Protein AF-A0A926E002-F1 (afdb_monomer)

Foldseek 3Di:
DDDDDDPPPLPPPPPPDDDDDDDDDDDDDDDDDDDDDDDDDDDDDDPDDDDDPFQDPVRLVQQLLVCQLVVVQVSVCVQAVHHQPPPCVRQPCVDPLSVVLSNLFNVFWDKDWPDKDDDDQKIKTKIKTKTFQVVQLVVQLVVVLVVLVVVCPPHDCPCSVVVSVVSSSCSSNVGPDMDIDIDIWMWHDDDRYIHIHNDPRVSCSSRNNPSVVSVVVVVPDDD

Radius of gyration: 23.46 Å; Cα contacts (8 Å, |Δi|>4): 255; chains: 1; bounding box: 75×42×60 Å

Organism: NCBI:txid2763658

Structure (mmCIF, N/CA/C/O backbone):
data_AF-A0A926E002-F1
#
_entry.id   AF-A0A926E002-F1
#
loop_
_atom_site.group_PDB
_atom_site.id
_atom_site.type_symbol
_atom_site.label_atom_id
_atom_site.label_alt_id
_atom_site.label_comp_id
_atom_site.label_asym_id
_atom_site.label_entity_id
_atom_site.label_seq_id
_atom_site.pdbx_PDB_ins_code
_atom_site.Cartn_x
_atom_site.Cartn_y
_atom_site.Cartn_z
_atom_site.occupancy
_atom_site.B_iso_or_equiv
_atom_site.auth_seq_id
_atom_site.auth_comp_id
_atom_site.auth_asym_id
_atom_site.auth_atom_id
_atom_site.pdbx_PDB_model_num
ATOM 1 N N . MET A 1 1 ? 23.746 -23.036 -4.174 1.00 30.83 1 MET A N 1
ATOM 2 C CA . MET A 1 1 ? 23.243 -22.094 -5.196 1.00 30.83 1 MET A CA 1
ATOM 3 C C . MET A 1 1 ? 21.726 -22.017 -5.073 1.00 30.83 1 MET A C 1
ATOM 5 O O . MET A 1 1 ? 21.040 -22.895 -5.569 1.00 30.83 1 MET A O 1
ATOM 9 N N . LYS A 1 2 ? 21.211 -21.041 -4.318 1.00 33.41 2 LYS A N 1
ATOM 10 C CA . LYS A 1 2 ? 19.775 -20.757 -4.171 1.00 33.41 2 LYS A CA 1
ATOM 11 C C . LYS A 1 2 ? 19.586 -19.287 -4.542 1.00 33.41 2 LYS A C 1
ATOM 13 O O . LYS A 1 2 ? 19.827 -18.407 -3.728 1.00 33.41 2 LYS A O 1
ATOM 18 N N . ARG A 1 3 ? 19.297 -19.030 -5.812 1.00 34.34 3 ARG A N 1
ATOM 19 C CA . ARG A 1 3 ? 18.911 -17.726 -6.360 1.00 34.34 3 ARG A CA 1
ATOM 20 C C . ARG A 1 3 ? 17.789 -18.009 -7.354 1.00 34.34 3 ARG A C 1
ATOM 22 O O . ARG A 1 3 ? 17.837 -19.040 -8.014 1.00 34.34 3 ARG A O 1
ATOM 29 N N . ILE A 1 4 ? 16.852 -17.070 -7.470 1.00 34.34 4 ILE A N 1
ATOM 30 C CA . ILE A 1 4 ? 15.710 -17.059 -8.401 1.00 34.34 4 ILE A CA 1
ATOM 31 C C . ILE A 1 4 ? 14.472 -17.782 -7.858 1.00 34.34 4 ILE A C 1
ATOM 33 O O . ILE A 1 4 ? 14.157 -18.909 -8.219 1.00 34.34 4 ILE A O 1
ATOM 37 N N . ALA A 1 5 ? 13.722 -17.077 -7.015 1.00 34.72 5 ALA A N 1
ATOM 38 C CA . ALA A 1 5 ? 12.305 -17.354 -6.823 1.00 34.72 5 ALA A CA 1
ATOM 39 C C . ALA A 1 5 ? 11.579 -16.085 -6.355 1.00 34.72 5 ALA A C 1
ATOM 41 O O . ALA A 1 5 ? 10.955 -16.128 -5.310 1.00 34.72 5 ALA A O 1
ATOM 42 N N . ILE A 1 6 ? 11.652 -14.948 -7.060 1.00 41.28 6 ILE A N 1
ATOM 43 C CA . ILE A 1 6 ? 10.912 -13.731 -6.636 1.00 41.28 6 ILE A CA 1
ATOM 44 C C . ILE A 1 6 ? 9.936 -13.181 -7.693 1.00 41.28 6 ILE A C 1
ATOM 46 O O . ILE A 1 6 ? 9.035 -12.441 -7.332 1.00 41.28 6 ILE A O 1
ATOM 50 N N . CYS A 1 7 ? 9.940 -13.630 -8.953 1.00 35.38 7 CYS A N 1
ATOM 51 C CA . CYS A 1 7 ? 8.985 -13.105 -9.952 1.00 35.38 7 CYS A CA 1
ATOM 52 C C . CYS A 1 7 ? 8.340 -14.159 -10.863 1.00 35.38 7 CYS A C 1
ATOM 54 O O . CYS A 1 7 ? 8.191 -13.957 -12.060 1.00 35.38 7 CYS A O 1
ATOM 56 N N . SER A 1 8 ? 7.900 -15.277 -10.280 1.00 32.97 8 SER A N 1
ATOM 57 C CA . SER A 1 8 ? 6.990 -16.221 -10.958 1.00 32.97 8 SER A CA 1
ATOM 58 C C . SER A 1 8 ? 5.629 -16.357 -10.270 1.00 32.97 8 SER A C 1
ATOM 60 O O . SER A 1 8 ? 4.893 -17.271 -10.605 1.00 32.97 8 SER A O 1
ATOM 62 N N . LEU A 1 9 ? 5.270 -15.503 -9.300 1.00 41.97 9 LEU A N 1
ATOM 63 C CA . LEU A 1 9 ? 4.106 -15.772 -8.438 1.00 41.97 9 LEU A CA 1
ATOM 64 C C . LEU A 1 9 ? 2.914 -14.812 -8.551 1.00 41.97 9 LEU A C 1
ATOM 66 O O . LEU A 1 9 ? 1.954 -15.004 -7.818 1.00 41.97 9 LEU A O 1
ATOM 70 N N . ALA A 1 10 ? 2.925 -13.853 -9.481 1.00 36.31 10 ALA A N 1
ATOM 71 C CA . ALA A 1 10 ? 1.722 -13.072 -9.805 1.00 36.31 10 ALA A CA 1
ATOM 72 C C . ALA A 1 10 ? 1.073 -13.479 -11.144 1.00 36.31 10 ALA A C 1
ATOM 74 O O . ALA A 1 10 ? -0.124 -13.290 -11.306 1.00 36.31 10 ALA A O 1
ATOM 75 N N . LEU A 1 11 ? 1.815 -14.108 -12.073 1.00 34.34 11 LEU A N 1
ATOM 76 C CA . LEU A 1 11 ? 1.267 -14.545 -13.371 1.00 34.34 11 LEU A CA 1
ATOM 77 C C . LEU A 1 11 ? 1.008 -16.060 -13.505 1.00 34.34 11 LEU A C 1
ATOM 79 O O . LEU A 1 11 ? 0.437 -16.476 -14.503 1.00 34.34 11 LEU A O 1
ATOM 83 N N . LEU A 1 12 ? 1.399 -16.896 -12.531 1.00 32.78 12 LEU A N 1
ATOM 84 C CA . LEU A 1 12 ? 1.263 -18.368 -12.621 1.00 32.78 12 LEU A CA 1
ATOM 85 C C . LEU A 1 12 ? 0.371 -19.013 -11.546 1.00 32.78 12 LEU A C 1
ATOM 87 O O . LEU A 1 12 ? 0.238 -20.232 -11.531 1.00 32.78 12 LEU A O 1
ATOM 91 N N . PHE A 1 13 ? -0.275 -18.235 -10.671 1.00 36.28 13 PHE A N 1
ATOM 92 C CA . PHE A 1 13 ? -1.196 -18.771 -9.651 1.00 36.28 13 PHE A CA 1
ATOM 93 C C . PHE A 1 13 ? -2.683 -18.484 -9.917 1.00 36.28 13 PHE A C 1
ATOM 95 O O . PHE A 1 13 ? -3.519 -18.810 -9.082 1.00 36.28 13 PHE A O 1
ATOM 102 N N . ALA A 1 14 ? -3.034 -17.963 -11.099 1.00 36.88 14 ALA A N 1
ATOM 103 C CA . ALA A 1 14 ? -4.428 -17.815 -11.533 1.00 36.88 14 ALA A CA 1
ATOM 104 C C . ALA A 1 14 ? -5.080 -19.133 -12.019 1.00 36.88 14 ALA A C 1
ATOM 106 O O . ALA A 1 14 ? -6.245 -19.130 -12.393 1.00 36.88 14 ALA A O 1
ATO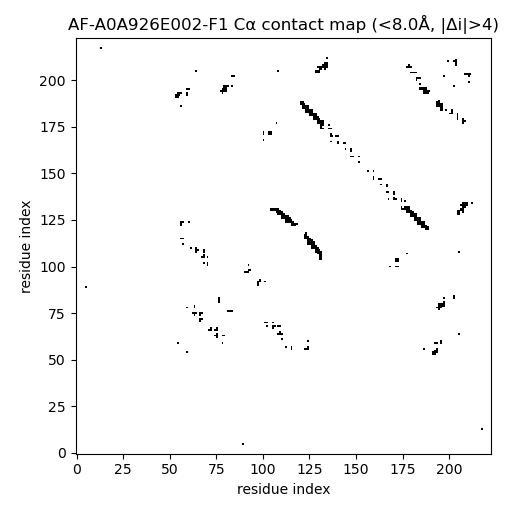M 107 N N . LEU A 1 15 ? -4.366 -20.268 -11.994 1.00 36.81 15 LEU A N 1
ATOM 108 C CA . LEU A 1 15 ? -4.848 -21.554 -12.530 1.00 36.81 15 LEU A CA 1
ATOM 109 C C . LEU A 1 15 ? -5.063 -22.663 -11.487 1.00 36.81 15 LEU A C 1
ATOM 111 O O . LEU A 1 15 ? -5.243 -23.817 -11.862 1.00 36.81 15 LEU A O 1
ATOM 115 N N . SER A 1 16 ? -5.071 -22.366 -10.183 1.00 44.06 16 SER A N 1
ATOM 116 C CA . SER A 1 16 ? -5.308 -23.424 -9.189 1.00 44.06 16 SER A CA 1
ATOM 117 C C . SER A 1 16 ? -6.013 -22.944 -7.924 1.00 44.06 16 SER A C 1
ATOM 119 O O . SER A 1 16 ? -5.418 -22.940 -6.856 1.00 44.06 16 SER A O 1
ATOM 121 N N . THR A 1 17 ? -7.286 -22.564 -8.047 1.00 45.91 17 THR A N 1
ATOM 122 C CA . THR A 1 17 ? -8.312 -22.746 -6.996 1.00 45.91 17 THR A CA 1
ATOM 123 C C . THR A 1 17 ? -9.720 -22.731 -7.612 1.00 45.91 17 THR A C 1
ATOM 125 O O . THR A 1 17 ? -10.616 -22.005 -7.191 1.00 45.91 17 THR A O 1
ATOM 128 N N . ALA A 1 18 ? -9.956 -23.580 -8.615 1.00 44.97 18 ALA A N 1
ATOM 129 C CA . ALA A 1 18 ? -11.293 -24.137 -8.786 1.00 44.97 18 ALA A CA 1
ATOM 130 C C . ALA A 1 18 ? -11.447 -25.269 -7.758 1.00 44.97 18 ALA A C 1
ATOM 132 O O . ALA A 1 18 ? -10.585 -26.140 -7.683 1.00 44.97 18 ALA A O 1
ATOM 133 N N . ALA A 1 19 ? -12.555 -25.244 -7.014 1.00 42.59 19 ALA A N 1
ATOM 134 C CA . ALA A 1 19 ? -12.985 -26.207 -5.994 1.00 42.59 19 ALA A CA 1
ATOM 135 C C . ALA A 1 19 ? -12.567 -25.890 -4.547 1.00 42.59 19 ALA A C 1
ATOM 137 O O . ALA A 1 19 ? -11.606 -26.423 -4.009 1.00 42.59 19 ALA A O 1
ATOM 138 N N . CYS A 1 20 ? -13.385 -25.081 -3.878 1.00 35.44 20 CYS A N 1
ATOM 139 C CA . CYS A 1 20 ? -14.233 -25.595 -2.801 1.00 35.44 20 CYS A CA 1
ATOM 140 C C . CYS A 1 20 ? -15.280 -24.532 -2.469 1.00 35.44 20 CYS A C 1
ATOM 142 O O . CYS A 1 20 ? -14.981 -23.491 -1.894 1.00 35.44 20 CYS A O 1
ATOM 144 N N . GLY A 1 21 ? -16.516 -24.789 -2.894 1.00 43.75 21 GLY A N 1
ATOM 145 C CA . GLY A 1 21 ? -17.656 -23.990 -2.484 1.00 43.75 21 GLY A CA 1
ATOM 146 C C . GLY A 1 21 ? -17.910 -24.175 -0.995 1.00 43.75 21 GLY A C 1
ATOM 147 O O . GLY A 1 21 ? -17.971 -25.306 -0.516 1.00 43.75 21 GLY A O 1
ATOM 148 N N . TRP A 1 22 ? -18.140 -23.072 -0.289 1.00 33.72 22 TRP A N 1
ATOM 149 C CA . TRP A 1 22 ? -18.931 -23.119 0.926 1.00 33.72 22 TRP A CA 1
ATOM 150 C C . TRP A 1 22 ? -20.120 -22.182 0.804 1.00 33.72 22 TRP A C 1
ATOM 152 O O . TRP A 1 22 ? -20.040 -21.023 0.404 1.00 33.72 22 TRP A O 1
ATOM 162 N N . LYS A 1 23 ? -21.259 -22.797 1.070 1.00 34.16 23 LYS A N 1
ATOM 163 C CA . LYS A 1 23 ? -22.608 -22.336 0.834 1.00 34.16 23 LYS A CA 1
ATOM 164 C C . LYS A 1 23 ? -23.022 -21.402 1.967 1.00 34.16 23 LYS A C 1
ATOM 166 O O . LYS A 1 23 ? -22.983 -21.794 3.127 1.00 34.16 23 LYS A O 1
ATOM 171 N N . ARG A 1 24 ? -23.442 -20.190 1.609 1.00 43.22 24 ARG A N 1
ATOM 172 C CA . ARG A 1 24 ? -24.146 -19.245 2.484 1.00 43.22 24 ARG A CA 1
ATOM 173 C C . ARG A 1 24 ? -25.578 -19.770 2.697 1.00 43.22 24 ARG A C 1
ATOM 175 O O . ARG A 1 24 ? -26.251 -20.000 1.688 1.00 43.22 24 ARG A O 1
ATOM 182 N N . PRO A 1 25 ? -26.078 -19.998 3.924 1.00 38.38 25 PRO A N 1
ATOM 183 C CA . PRO A 1 25 ? -27.509 -20.125 4.131 1.00 38.38 25 PRO A CA 1
ATOM 184 C C . PRO A 1 25 ? -28.138 -18.752 4.378 1.00 38.38 25 PRO A C 1
ATOM 186 O O . PRO A 1 25 ? -27.510 -17.815 4.864 1.00 38.38 25 PRO A O 1
ATOM 189 N N . ALA A 1 26 ? -29.379 -18.667 3.924 1.00 32.69 26 ALA A N 1
ATOM 190 C CA . ALA A 1 26 ? -30.160 -17.472 3.703 1.00 32.69 26 ALA A CA 1
ATOM 191 C C . ALA A 1 26 ? -30.825 -16.923 4.972 1.00 32.69 26 ALA A C 1
ATOM 193 O O . ALA A 1 26 ? -31.094 -17.645 5.928 1.00 32.69 26 ALA A O 1
ATOM 194 N N . SER A 1 27 ? -31.166 -15.639 4.879 1.00 37.62 27 SER A N 1
ATOM 195 C CA . SER A 1 27 ? -32.147 -14.922 5.687 1.00 37.62 27 SER A CA 1
ATOM 196 C C . SER A 1 27 ? -33.460 -15.695 5.842 1.00 37.62 27 SER A C 1
ATOM 198 O O . SER A 1 27 ? -34.049 -16.113 4.841 1.00 37.62 27 SER A O 1
ATOM 200 N N . SER A 1 28 ? -33.991 -15.770 7.061 1.00 34.72 28 SER A N 1
ATOM 201 C CA . SER A 1 28 ? -35.406 -16.062 7.290 1.00 34.72 28 SER A CA 1
ATOM 202 C C . SER A 1 28 ? -36.105 -14.836 7.867 1.00 34.72 28 SER A C 1
ATOM 204 O O . SER A 1 28 ? -35.897 -14.448 9.013 1.00 34.72 28 SER A O 1
ATOM 206 N N . SER A 1 29 ? -36.932 -14.254 7.005 1.00 37.38 29 SER A N 1
ATOM 207 C CA . SER A 1 29 ? -38.052 -13.361 7.281 1.00 37.38 29 SER A CA 1
ATOM 208 C C . SER A 1 29 ? -38.916 -13.830 8.456 1.00 37.38 29 SER A C 1
ATOM 210 O O . SER A 1 29 ? -39.242 -15.014 8.535 1.00 37.38 29 SER A O 1
ATOM 212 N N . SER A 1 30 ? -39.346 -12.893 9.306 1.00 34.53 30 SER A N 1
ATOM 213 C CA . SER A 1 30 ? -40.637 -12.930 10.012 1.00 34.53 30 SER A CA 1
ATOM 214 C C . SER A 1 30 ? -40.984 -11.534 10.545 1.00 34.53 30 SER A C 1
ATOM 216 O O . SER A 1 30 ? -40.411 -11.078 11.528 1.00 34.53 30 SER A O 1
ATOM 218 N N . ALA A 1 31 ? -41.937 -10.868 9.894 1.00 35.38 31 ALA A N 1
ATOM 219 C CA . ALA A 1 31 ? -42.837 -9.904 10.533 1.00 35.38 31 ALA A CA 1
ATOM 220 C C . ALA A 1 31 ? -44.168 -10.638 10.809 1.00 35.38 31 ALA A C 1
ATOM 222 O O . ALA A 1 31 ? -44.480 -11.589 10.083 1.00 35.38 31 ALA A O 1
ATOM 223 N N . PRO A 1 32 ? -44.951 -10.240 11.830 1.00 41.88 32 PRO A N 1
ATOM 224 C CA . PRO A 1 32 ? -45.928 -9.177 11.576 1.00 41.88 32 PRO A CA 1
ATOM 225 C C . PRO A 1 32 ? -46.149 -8.183 12.742 1.00 41.88 32 PRO A C 1
ATOM 227 O O . PRO A 1 32 ? -46.086 -8.531 13.917 1.00 41.88 32 PRO A O 1
ATOM 230 N N . GLU A 1 33 ? -46.465 -6.942 12.370 1.00 33.72 33 GLU A N 1
ATOM 231 C CA . GLU A 1 33 ? -47.171 -5.897 13.146 1.00 33.72 33 GLU A CA 1
ATOM 232 C C . GLU A 1 33 ? -48.704 -6.182 13.204 1.00 33.72 33 GLU A C 1
ATOM 234 O O . GLU A 1 33 ? -49.123 -7.125 12.522 1.00 33.72 33 GLU A O 1
ATOM 239 N N . PRO A 1 34 ? -49.601 -5.381 13.857 1.00 54.97 34 PRO A N 1
ATOM 240 C CA . PRO A 1 34 ? -49.418 -4.163 14.688 1.00 54.97 34 PRO A CA 1
ATOM 241 C C . PRO A 1 34 ? -50.321 -4.062 15.965 1.00 54.97 34 PRO A C 1
ATOM 243 O O . PRO A 1 34 ? -51.248 -4.846 16.154 1.00 54.97 34 PRO A O 1
ATOM 246 N N . ALA A 1 35 ? -50.110 -3.015 16.791 1.00 32.25 35 ALA A N 1
ATOM 247 C CA . ALA A 1 35 ? -51.098 -1.945 17.106 1.00 32.25 35 ALA A CA 1
ATOM 248 C C . ALA A 1 35 ? -51.140 -1.407 18.566 1.00 32.25 35 ALA A C 1
ATOM 250 O O . ALA A 1 35 ? -51.590 -2.081 19.488 1.00 32.25 35 ALA A O 1
ATOM 251 N N . SER A 1 36 ? -50.893 -0.087 18.670 1.00 29.50 36 SER A N 1
ATOM 252 C CA . SER A 1 36 ? -51.415 0.910 19.641 1.00 29.50 36 SER A CA 1
ATOM 253 C C . SER A 1 36 ? -50.936 0.815 21.107 1.00 29.50 36 SER A C 1
ATOM 255 O O . SER A 1 36 ? -51.008 -0.230 21.730 1.00 29.50 36 SER A O 1
ATOM 257 N N . SER A 1 37 ? -50.470 1.876 21.774 1.00 34.88 37 SER A N 1
ATOM 258 C CA . SER A 1 37 ? -51.098 3.195 21.917 1.00 34.88 37 SER A CA 1
ATOM 259 C C . SER A 1 37 ? -50.091 4.289 22.343 1.00 34.88 37 SER A C 1
ATOM 261 O O . SER A 1 37 ? -49.031 4.011 22.88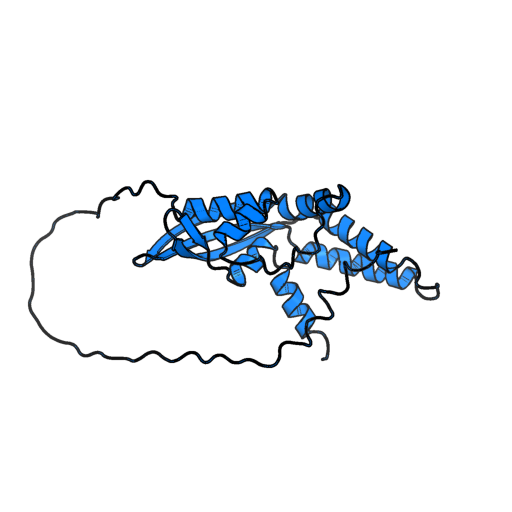9 1.00 34.88 37 SER A O 1
ATOM 263 N N . THR A 1 38 ? -50.482 5.527 22.049 1.00 35.06 38 THR A N 1
ATOM 264 C CA . THR A 1 38 ? -49.837 6.863 22.059 1.00 35.06 38 THR A CA 1
ATOM 265 C C . THR A 1 38 ? -49.290 7.433 23.404 1.00 35.06 38 THR A C 1
ATOM 267 O O . THR A 1 38 ? -49.517 6.825 24.445 1.00 35.06 38 THR A O 1
ATOM 270 N N . PRO A 1 39 ? -48.575 8.599 23.385 1.00 49.06 39 PRO A N 1
ATOM 271 C CA . PRO A 1 39 ? -47.460 8.992 24.279 1.00 49.06 39 PRO A CA 1
ATOM 272 C C . PRO A 1 39 ? -47.901 9.981 25.402 1.00 49.06 39 PRO A C 1
ATOM 274 O O . PRO A 1 39 ? -49.114 10.140 25.556 1.00 49.06 39 PRO A O 1
ATOM 277 N N . PRO A 1 40 ? -47.020 10.654 26.204 1.00 44.28 40 PRO A N 1
ATOM 278 C CA . PRO A 1 40 ? -46.169 11.784 25.748 1.00 44.28 40 PRO A CA 1
ATOM 279 C C . PRO A 1 40 ? -44.812 11.994 26.499 1.00 44.28 40 PRO A C 1
ATOM 281 O O . PRO A 1 40 ? -44.505 11.335 27.484 1.00 44.28 40 PRO A O 1
ATOM 284 N N . VAL A 1 41 ? -44.086 13.041 26.067 1.00 29.09 41 VAL A N 1
ATOM 285 C CA . VAL A 1 41 ? -43.112 13.891 26.805 1.00 29.09 41 VAL A CA 1
ATOM 286 C C . VAL A 1 41 ? -41.605 13.607 26.641 1.00 29.09 41 VAL A C 1
ATOM 288 O O . VAL A 1 41 ? -41.002 12.801 27.332 1.00 29.09 41 VAL A O 1
ATOM 291 N N . SER A 1 42 ? -41.004 14.398 25.743 1.00 34.41 42 SER A N 1
ATOM 292 C CA . SER A 1 42 ? -39.825 15.261 25.949 1.00 34.41 42 SER A CA 1
ATOM 293 C C . SER A 1 42 ? -38.882 14.935 27.120 1.00 34.41 42 SER A C 1
ATOM 295 O O . SER A 1 42 ? -39.216 15.217 28.264 1.00 34.41 42 SER A O 1
ATOM 297 N N . SER A 1 43 ? -37.649 14.515 26.828 1.00 29.36 43 SER A N 1
ATOM 298 C CA . SER A 1 43 ? -36.449 15.094 27.450 1.00 29.36 43 SER A CA 1
ATOM 299 C C . SER A 1 43 ? -35.189 14.535 26.797 1.00 29.36 43 SER A C 1
ATOM 301 O O . SER A 1 43 ? -34.971 13.330 26.755 1.00 29.36 43 SER A O 1
ATOM 303 N N . SER A 1 44 ? -34.360 15.460 26.325 1.00 36.84 44 SER A N 1
ATOM 304 C CA . SER A 1 44 ? -32.906 15.364 26.218 1.00 36.84 44 SER A CA 1
ATOM 305 C C . SER A 1 44 ? -32.268 14.277 27.091 1.00 36.84 44 SER A C 1
ATOM 307 O O . SER A 1 44 ? -32.339 14.365 28.316 1.00 36.84 44 SER A O 1
ATOM 309 N N . ALA A 1 45 ? -31.553 13.351 26.457 1.00 29.03 45 ALA A N 1
ATOM 310 C CA . ALA A 1 45 ? -30.292 12.805 26.947 1.00 29.03 45 ALA A CA 1
ATOM 311 C C . ALA A 1 45 ? -29.622 12.062 25.786 1.00 29.03 45 ALA A C 1
ATOM 313 O O . ALA A 1 45 ? -30.088 11.011 25.353 1.00 29.03 45 ALA A O 1
ATOM 314 N N . ALA A 1 46 ? -28.535 12.631 25.265 1.00 44.31 46 ALA A N 1
ATOM 315 C CA . ALA A 1 46 ? -27.530 11.834 24.580 1.00 44.31 46 ALA A CA 1
ATOM 316 C C . ALA A 1 46 ? -27.109 10.689 25.523 1.00 44.31 46 ALA A C 1
ATOM 318 O O . ALA A 1 46 ? -26.866 10.971 26.700 1.00 44.31 46 ALA A O 1
ATOM 319 N N . PRO A 1 47 ? -26.987 9.432 25.070 1.00 34.12 47 PRO A N 1
ATOM 320 C CA . PRO A 1 47 ? -26.142 8.479 25.768 1.00 34.12 47 PRO A CA 1
ATOM 321 C C . PRO A 1 47 ? -24.711 8.866 25.376 1.00 34.12 47 PRO A C 1
ATOM 323 O O . PRO A 1 47 ? -24.271 8.627 24.259 1.00 34.12 47 PRO A O 1
ATOM 326 N N . SER A 1 48 ? -24.088 9.771 26.133 1.00 36.81 48 SER A N 1
ATOM 327 C CA . SER A 1 48 ? -23.261 9.411 27.285 1.00 36.81 48 SER A CA 1
ATOM 328 C C . SER A 1 48 ? -22.229 8.387 26.848 1.00 36.81 48 SER A C 1
ATOM 330 O O . SER A 1 48 ? -22.459 7.184 26.937 1.00 36.81 48 SER A O 1
ATOM 332 N N . GLN A 1 49 ? -21.107 8.924 26.370 1.00 40.09 49 GLN A N 1
ATOM 333 C CA . GLN A 1 49 ? -19.825 8.243 26.329 1.00 40.09 49 GLN A CA 1
ATOM 334 C C . GLN A 1 49 ? -19.649 7.493 27.654 1.00 40.09 49 GLN A C 1
ATOM 336 O O . GLN A 1 49 ? -19.559 8.110 28.715 1.00 40.09 49 GLN A O 1
ATOM 341 N N . ALA A 1 50 ? -19.693 6.168 27.589 1.00 36.53 50 ALA A N 1
ATOM 342 C CA . ALA A 1 50 ? -19.122 5.319 28.611 1.00 36.53 50 ALA A CA 1
ATOM 343 C C . ALA A 1 50 ? -17.710 5.005 28.120 1.00 36.53 50 ALA A C 1
ATOM 345 O O . ALA A 1 50 ? -17.535 4.326 27.111 1.00 36.53 50 ALA A O 1
ATOM 346 N N . GLU A 1 51 ? -16.733 5.607 28.787 1.00 44.38 51 GLU A N 1
ATOM 347 C CA . GLU A 1 51 ? -15.314 5.315 28.642 1.00 44.38 51 GLU A CA 1
ATOM 348 C C . GLU A 1 51 ? -15.084 3.812 28.861 1.00 44.38 51 GLU A C 1
ATOM 350 O O . GLU A 1 51 ? -15.334 3.289 29.947 1.00 44.38 51 GLU A O 1
ATOM 355 N N . ALA A 1 52 ? -14.607 3.124 27.827 1.00 36.94 52 ALA A N 1
ATOM 356 C CA . ALA A 1 52 ? -13.744 1.968 27.995 1.00 36.94 52 ALA A CA 1
ATOM 357 C C . ALA A 1 52 ? -12.320 2.474 27.737 1.00 36.94 52 ALA A C 1
ATOM 359 O O . ALA A 1 52 ? -12.086 3.120 26.716 1.00 36.94 52 ALA A O 1
ATOM 360 N N . GLU A 1 53 ? -11.386 2.228 28.659 1.00 52.41 53 GLU A N 1
ATOM 361 C CA . GLU A 1 53 ? -9.941 2.369 28.418 1.00 52.41 53 GLU A CA 1
ATOM 362 C C . GLU A 1 53 ? -9.484 1.301 27.406 1.00 52.41 53 GLU A C 1
ATOM 364 O O . GLU A 1 53 ? -8.751 0.374 27.734 1.00 52.41 53 GLU A O 1
ATOM 369 N N . GLY A 1 54 ? -9.973 1.404 26.177 1.00 69.25 54 GLY A N 1
ATOM 370 C CA . GLY A 1 54 ? -9.615 0.564 25.047 1.00 69.25 54 GLY A CA 1
ATOM 371 C C . GLY A 1 54 ? -9.397 1.449 23.830 1.00 69.25 54 GLY A C 1
ATOM 372 O O . GLY A 1 54 ? -9.982 2.528 23.721 1.00 69.25 54 GLY A O 1
ATOM 373 N N . GLU A 1 55 ? -8.523 1.000 22.937 1.00 87.56 55 GLU A N 1
ATOM 374 C CA . GLU A 1 55 ? -8.295 1.637 21.641 1.00 87.56 55 GLU A CA 1
ATOM 375 C C . GLU A 1 55 ? -9.630 1.882 20.919 1.00 87.56 55 GLU A C 1
ATOM 377 O O . GLU A 1 55 ? -10.504 1.013 20.921 1.00 87.56 55 GLU A O 1
ATOM 382 N N . THR A 1 56 ? -9.819 3.050 20.301 1.00 90.75 56 THR A N 1
ATOM 383 C CA . THR A 1 56 ? -11.042 3.307 19.519 1.00 90.75 56 THR A CA 1
ATOM 384 C C . THR A 1 56 ? -10.970 2.656 18.127 1.00 90.75 56 THR A C 1
ATOM 386 O O . THR A 1 56 ? -9.874 2.417 17.611 1.00 90.75 56 THR A O 1
ATOM 389 N N . PRO A 1 57 ? -12.104 2.413 17.438 1.00 90.19 57 PRO A N 1
ATOM 390 C CA . PRO A 1 57 ? -12.083 1.905 16.064 1.00 90.19 57 PRO A CA 1
ATOM 391 C C . PRO A 1 57 ? -11.251 2.775 15.108 1.00 90.19 57 PRO A C 1
ATOM 393 O O . PRO A 1 57 ? -10.541 2.268 14.237 1.00 90.19 57 PRO A O 1
ATOM 396 N N . GLU A 1 58 ? -11.303 4.101 15.270 1.00 92.44 58 GLU A N 1
ATOM 397 C CA . GLU A 1 58 ? -10.510 5.032 14.465 1.00 92.44 58 GLU A CA 1
ATOM 398 C C . GLU A 1 58 ? -9.013 4.921 14.767 1.00 92.44 58 GLU A C 1
ATOM 400 O O . GLU A 1 58 ? -8.183 5.052 13.860 1.00 92.44 58 GLU A O 1
ATOM 405 N N . GLU A 1 59 ? -8.651 4.705 16.032 1.00 91.94 59 GLU A N 1
ATOM 406 C CA . GLU A 1 59 ? -7.267 4.487 16.448 1.00 91.94 59 GLU A CA 1
ATOM 407 C C . GLU A 1 59 ? -6.717 3.186 15.866 1.00 91.94 59 GLU A C 1
ATOM 409 O O . GLU A 1 59 ? -5.637 3.225 15.273 1.00 91.94 59 GLU A O 1
ATOM 414 N N . ALA A 1 60 ? -7.489 2.098 15.899 1.00 92.12 60 ALA A N 1
ATOM 415 C CA . ALA A 1 60 ? -7.103 0.813 15.320 1.00 92.12 60 ALA A CA 1
ATOM 416 C C . ALA A 1 60 ? -6.838 0.909 13.808 1.00 92.12 60 ALA A C 1
ATOM 418 O O . ALA A 1 60 ? -5.793 0.469 13.322 1.00 92.12 60 ALA A O 1
ATOM 419 N N . VAL A 1 61 ? -7.721 1.572 13.046 1.00 92.19 61 VAL A N 1
ATOM 420 C CA . VAL A 1 61 ? -7.496 1.818 11.607 1.00 92.19 61 VAL A CA 1
ATOM 421 C C . VAL A 1 61 ? -6.226 2.639 11.376 1.00 92.19 61 VAL A C 1
ATOM 423 O O . VAL A 1 61 ? -5.422 2.329 10.492 1.00 92.19 61 VAL A O 1
ATOM 426 N 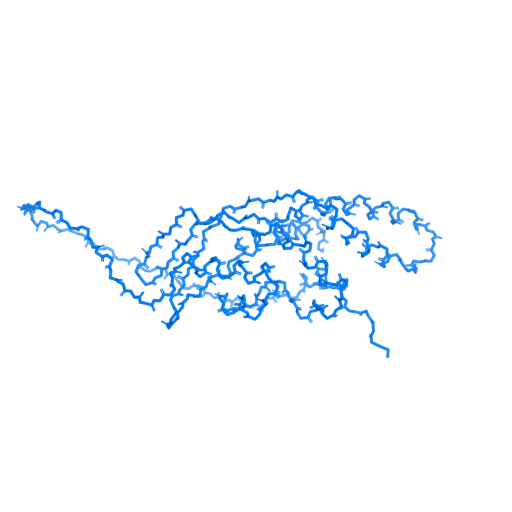N . ASN A 1 62 ? -6.013 3.692 12.167 1.00 92.62 62 ASN A N 1
ATOM 427 C CA . ASN A 1 62 ? -4.806 4.504 12.052 1.00 92.62 62 ASN A CA 1
ATOM 428 C C . ASN A 1 62 ? -3.545 3.714 12.412 1.00 92.62 62 ASN A C 1
ATOM 430 O O . ASN A 1 62 ? -2.515 3.89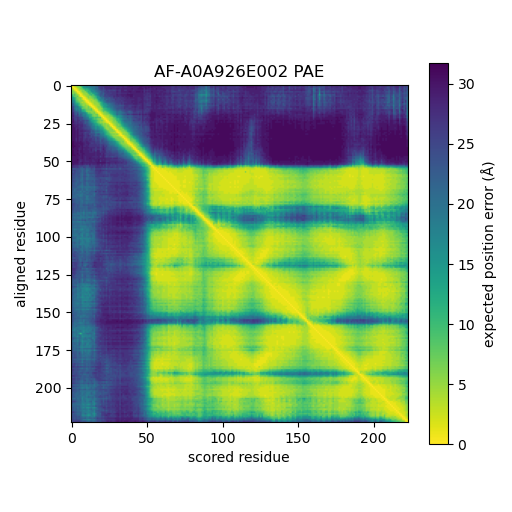5 11.761 1.00 92.62 62 ASN A O 1
ATOM 434 N N . ASN A 1 63 ? -3.601 2.849 13.420 1.00 92.50 63 ASN A N 1
ATOM 435 C CA . ASN A 1 63 ? -2.474 2.040 13.861 1.00 92.50 63 ASN A CA 1
ATOM 436 C C . ASN A 1 63 ? -2.138 0.938 12.855 1.00 92.50 63 ASN A C 1
ATOM 438 O O . ASN A 1 63 ? -0.959 0.776 12.538 1.00 92.50 63 ASN A O 1
ATOM 442 N N . LEU A 1 64 ? -3.137 0.306 12.233 1.00 90.81 64 LEU A N 1
ATOM 443 C CA . LEU A 1 64 ? -2.940 -0.562 11.071 1.00 90.81 64 LEU A CA 1
ATOM 444 C C . LEU A 1 64 ? -2.195 0.178 9.950 1.00 90.81 64 LEU A C 1
ATOM 446 O O . LEU A 1 64 ? -1.157 -0.287 9.477 1.00 90.81 64 LEU A O 1
ATOM 450 N N . VAL A 1 65 ? -2.678 1.352 9.532 1.00 91.81 65 VAL A N 1
ATOM 451 C CA . VAL A 1 65 ? -2.056 2.097 8.423 1.00 91.81 65 VAL A CA 1
ATOM 452 C C . VAL A 1 65 ? -0.647 2.578 8.787 1.00 91.81 65 VAL A C 1
ATOM 454 O O . VAL A 1 65 ? 0.256 2.523 7.949 1.00 91.81 65 VAL A O 1
ATOM 457 N N . LYS A 1 66 ? -0.417 3.000 10.036 1.00 92.06 66 LYS A N 1
ATOM 458 C CA . LYS A 1 66 ? 0.923 3.340 10.540 1.00 92.06 66 LYS A CA 1
ATOM 459 C C . LYS A 1 66 ? 1.857 2.132 10.519 1.00 92.06 66 LYS A C 1
ATOM 461 O O . LYS A 1 66 ? 2.996 2.290 10.091 1.00 92.06 66 LYS A O 1
ATOM 466 N N . ALA A 1 67 ? 1.391 0.955 10.934 1.00 90.94 67 ALA A N 1
ATOM 467 C CA . ALA A 1 67 ? 2.178 -0.274 10.913 1.00 90.94 67 ALA A CA 1
ATOM 468 C C . ALA A 1 67 ? 2.577 -0.647 9.479 1.00 90.94 67 ALA A C 1
ATOM 470 O O . ALA A 1 67 ? 3.756 -0.854 9.199 1.00 90.94 67 ALA A O 1
ATOM 471 N N . VAL A 1 68 ? 1.630 -0.597 8.535 1.00 88.88 68 VAL A N 1
ATOM 472 C CA . VAL A 1 68 ? 1.917 -0.809 7.106 1.00 88.88 68 VAL A CA 1
ATOM 473 C C . VAL A 1 68 ? 2.933 0.217 6.592 1.00 88.88 68 VAL A C 1
ATOM 475 O O . VAL A 1 68 ? 3.894 -0.151 5.918 1.00 88.88 68 VAL A O 1
ATOM 478 N N . LYS A 1 69 ? 2.784 1.497 6.956 1.00 90.25 69 LYS A N 1
ATOM 479 C CA . LYS A 1 69 ? 3.725 2.561 6.572 1.00 90.25 69 LYS A CA 1
ATOM 480 C C . LYS A 1 69 ? 5.123 2.370 7.164 1.00 90.25 69 LYS A C 1
ATOM 482 O O . LYS A 1 69 ? 6.115 2.702 6.519 1.00 90.25 69 LYS A O 1
ATOM 487 N N . ALA A 1 70 ? 5.207 1.845 8.381 1.00 89.94 70 ALA A N 1
ATOM 488 C CA . ALA A 1 70 ? 6.459 1.522 9.055 1.00 89.94 70 ALA A CA 1
ATOM 489 C C . ALA A 1 70 ? 7.087 0.206 8.563 1.00 89.94 70 ALA A C 1
ATOM 491 O O . ALA A 1 70 ? 8.189 -0.128 8.997 1.00 89.94 70 ALA A O 1
ATOM 492 N N . LEU A 1 71 ? 6.417 -0.520 7.655 1.00 85.12 71 LEU A N 1
ATOM 493 C CA . LEU A 1 71 ? 6.766 -1.882 7.239 1.00 85.12 71 LEU A CA 1
ATOM 494 C C . LEU A 1 71 ? 6.787 -2.877 8.416 1.00 85.12 71 LEU A C 1
ATOM 496 O O . LEU A 1 71 ? 7.478 -3.894 8.366 1.00 85.12 71 LEU A O 1
ATOM 500 N N . ASP A 1 72 ? 6.008 -2.593 9.460 1.00 87.31 72 ASP A N 1
ATOM 501 C CA . ASP A 1 72 ? 5.798 -3.463 10.611 1.00 87.31 72 ASP A CA 1
ATOM 502 C C . ASP A 1 72 ? 4.671 -4.457 10.301 1.00 87.31 72 ASP A C 1
ATOM 504 O O . ASP A 1 72 ? 3.494 -4.256 10.616 1.00 87.31 72 ASP A O 1
ATOM 508 N N . LEU A 1 73 ? 5.050 -5.521 9.590 1.00 82.00 73 LEU A N 1
ATOM 509 C CA . LEU A 1 73 ? 4.124 -6.557 9.140 1.00 82.00 73 LEU A CA 1
ATOM 510 C C . LEU A 1 73 ? 3.539 -7.369 10.302 1.00 82.00 73 LEU A C 1
ATOM 512 O O . LEU A 1 73 ? 2.432 -7.884 10.163 1.00 82.00 73 LEU A O 1
ATOM 516 N N . GLU A 1 74 ? 4.252 -7.487 11.426 1.00 83.38 74 GLU A N 1
ATOM 517 C CA . GLU A 1 74 ? 3.763 -8.208 12.607 1.00 83.38 74 GLU A CA 1
ATOM 518 C C . GLU A 1 74 ? 2.624 -7.433 13.268 1.00 83.38 74 GLU A C 1
ATOM 520 O O . GLU A 1 74 ? 1.543 -7.989 13.471 1.00 83.38 74 GLU A O 1
ATOM 525 N N . THR A 1 75 ? 2.819 -6.130 13.498 1.00 86.00 75 THR A N 1
ATOM 526 C CA . THR A 1 75 ? 1.765 -5.260 14.031 1.00 86.00 75 THR A CA 1
ATOM 527 C C . THR A 1 75 ? 0.583 -5.173 13.063 1.00 86.00 75 THR A C 1
ATOM 529 O O . THR A 1 75 ? -0.562 -5.340 13.477 1.00 86.00 75 THR A O 1
ATOM 532 N N . ALA A 1 76 ? 0.827 -4.987 11.759 1.00 85.88 76 ALA A N 1
ATOM 533 C CA . ALA A 1 76 ? -0.246 -4.914 10.761 1.00 85.88 76 ALA A CA 1
ATOM 534 C C . ALA A 1 76 ? -1.084 -6.205 10.693 1.00 85.88 76 ALA A C 1
ATOM 536 O O . ALA A 1 76 ? -2.308 -6.151 10.572 1.00 85.88 76 ALA A O 1
ATOM 537 N N . LYS A 1 77 ? -0.436 -7.371 10.804 1.00 83.62 77 LYS A N 1
ATOM 538 C CA . LYS A 1 77 ? -1.108 -8.675 10.851 1.00 83.62 77 LYS A CA 1
ATOM 539 C C . LYS A 1 77 ? -1.974 -8.841 12.098 1.00 83.62 77 LYS A C 1
ATOM 541 O O . LYS A 1 77 ? -3.043 -9.439 11.997 1.00 83.62 77 LYS A O 1
ATOM 546 N N . GLY A 1 78 ? -1.530 -8.303 13.237 1.00 84.31 78 GLY A N 1
ATOM 547 C CA . GLY A 1 78 ? -2.307 -8.284 14.478 1.00 84.31 78 GLY A CA 1
ATOM 548 C C . GLY A 1 78 ? -3.675 -7.624 14.299 1.00 84.31 78 GLY A C 1
ATOM 549 O O . GLY A 1 78 ? -4.674 -8.178 14.743 1.00 84.31 78 GLY A O 1
ATOM 550 N N . TYR A 1 79 ? -3.733 -6.515 13.555 1.00 85.56 79 TYR A N 1
ATOM 551 C CA . TYR A 1 79 ? -4.988 -5.810 13.277 1.00 85.56 79 TYR A CA 1
ATOM 552 C C . TYR A 1 79 ? -5.869 -6.487 12.218 1.00 85.56 79 TYR A C 1
ATOM 554 O O . TYR A 1 79 ? -7.082 -6.398 12.313 1.00 85.56 79 TYR A O 1
ATOM 562 N N . LEU A 1 80 ? -5.318 -7.148 11.193 1.00 80.75 80 LEU A N 1
ATOM 563 C CA . LEU A 1 80 ? -6.110 -7.663 10.056 1.00 80.75 80 LEU A CA 1
ATOM 564 C C . LEU A 1 80 ? -6.772 -9.033 10.285 1.00 80.75 80 LEU A C 1
ATOM 566 O O . LEU A 1 80 ? -7.483 -9.522 9.404 1.00 80.75 80 LEU A O 1
ATOM 570 N N . GLY A 1 81 ? -6.468 -9.717 11.393 1.00 69.62 81 GLY A N 1
ATOM 571 C CA . GLY A 1 81 ? -6.919 -11.097 11.625 1.00 69.62 81 GLY A CA 1
ATOM 572 C C . GLY A 1 81 ? -6.417 -12.103 10.569 1.00 69.62 81 GLY A C 1
ATOM 573 O O . GLY A 1 81 ? -6.939 -13.212 10.458 1.00 69.62 81 GLY A O 1
ATOM 574 N N . GLY A 1 82 ? -5.414 -11.728 9.766 1.00 67.94 82 GLY A N 1
ATOM 575 C CA . GLY A 1 82 ? -4.922 -12.482 8.613 1.00 67.94 82 GLY A CA 1
ATOM 576 C C . GLY A 1 82 ? -3.751 -11.789 7.908 1.00 67.94 82 GLY A C 1
ATOM 577 O O . GLY A 1 82 ? -3.331 -10.701 8.290 1.00 67.94 82 GLY A O 1
ATOM 578 N N . ASP A 1 83 ? -3.200 -12.433 6.876 1.00 64.00 83 ASP A N 1
ATOM 579 C CA . ASP A 1 83 ? -2.137 -11.840 6.053 1.00 64.00 83 ASP A CA 1
ATOM 580 C C . ASP A 1 83 ? -2.720 -10.813 5.067 1.00 64.00 83 ASP A C 1
ATOM 582 O O . ASP A 1 83 ? -3.801 -11.007 4.498 1.00 64.00 83 ASP A O 1
ATOM 586 N N . LEU A 1 84 ? -1.968 -9.740 4.802 1.00 63.31 84 LEU A N 1
ATOM 587 C CA . LEU A 1 84 ? -2.191 -8.927 3.605 1.00 63.31 84 LEU A CA 1
ATOM 588 C C . LEU A 1 84 ? -2.125 -9.851 2.378 1.00 63.31 84 LEU A C 1
ATOM 590 O O . LEU A 1 84 ? -1.259 -10.717 2.304 1.00 63.31 84 LEU A O 1
ATOM 594 N N . ALA A 1 85 ? -3.003 -9.675 1.385 1.00 55.84 85 ALA A N 1
ATOM 595 C CA . ALA A 1 85 ? -3.022 -10.546 0.198 1.00 55.84 85 ALA A CA 1
ATOM 596 C C . ALA A 1 85 ? -1.716 -10.539 -0.620 1.00 55.84 85 ALA A C 1
ATOM 598 O O . ALA A 1 85 ? -1.507 -11.390 -1.492 1.00 55.84 85 ALA A O 1
ATOM 599 N N . LEU A 1 86 ? -0.795 -9.623 -0.320 1.00 52.84 86 LEU A N 1
ATOM 600 C CA . LEU A 1 86 ? 0.597 -9.807 -0.684 1.00 52.84 86 LEU A CA 1
ATOM 601 C C . LEU A 1 86 ? 1.166 -10.940 0.166 1.00 52.84 86 LEU A C 1
ATOM 603 O O . LEU A 1 86 ? 1.447 -10.732 1.337 1.00 52.84 86 LEU A O 1
ATOM 607 N N . LYS A 1 87 ? 1.403 -12.116 -0.428 1.00 47.97 87 LYS A N 1
ATOM 608 C CA . LYS A 1 87 ? 2.264 -13.142 0.181 1.00 47.97 87 LYS A CA 1
ATOM 609 C C . LYS A 1 87 ? 3.659 -12.543 0.417 1.00 47.97 87 LYS A C 1
ATOM 611 O O . LYS A 1 87 ? 4.548 -12.646 -0.431 1.00 47.97 87 LYS A O 1
ATOM 616 N N . THR A 1 88 ? 3.832 -11.880 1.555 1.00 48.00 88 THR A N 1
ATOM 617 C CA . THR A 1 88 ? 5.038 -11.173 2.001 1.00 48.00 88 THR A CA 1
ATOM 618 C C . THR A 1 88 ? 6.156 -12.140 2.367 1.00 48.00 88 THR A C 1
ATOM 620 O O . THR A 1 88 ? 7.294 -11.707 2.500 1.00 48.00 88 THR A O 1
ATOM 623 N N . GLU A 1 89 ? 5.890 -13.453 2.387 1.00 40.94 89 GLU A N 1
ATOM 624 C CA . GLU A 1 89 ? 6.871 -14.536 2.576 1.00 40.94 89 GLU A CA 1
ATOM 625 C C . GLU A 1 89 ? 8.092 -14.468 1.629 1.00 40.94 89 GLU A C 1
ATOM 627 O O . GLU A 1 89 ? 9.078 -15.174 1.835 1.00 40.94 89 GLU A O 1
ATOM 632 N N . LYS A 1 90 ? 8.056 -13.631 0.581 1.00 48.09 90 LYS A N 1
ATOM 633 C CA . LYS A 1 90 ? 9.184 -13.381 -0.337 1.00 48.09 90 LYS A CA 1
ATOM 634 C C . LYS A 1 90 ? 9.764 -11.968 -0.316 1.00 48.09 90 LYS A C 1
ATOM 636 O O . LYS A 1 90 ? 10.758 -11.731 -1.006 1.00 48.09 90 LYS A O 1
ATOM 641 N N . LEU A 1 91 ? 9.178 -11.040 0.435 1.00 53.19 91 LEU A N 1
ATOM 642 C CA . LEU A 1 91 ? 9.732 -9.703 0.630 1.00 53.19 91 LEU A CA 1
ATOM 643 C C . LEU A 1 91 ? 10.800 -9.775 1.722 1.00 53.19 91 LEU A C 1
ATOM 645 O O . LEU A 1 91 ? 10.546 -9.548 2.898 1.00 53.19 91 LEU A O 1
ATOM 649 N N . ASP A 1 92 ? 12.017 -10.128 1.313 1.00 64.50 92 ASP A N 1
ATOM 650 C CA . ASP A 1 92 ? 13.177 -10.108 2.195 1.00 64.50 92 ASP A CA 1
ATOM 651 C C . ASP A 1 92 ? 13.617 -8.658 2.451 1.00 64.50 92 ASP A C 1
ATOM 653 O O . ASP A 1 92 ? 14.385 -8.081 1.673 1.00 64.50 92 ASP A O 1
ATOM 657 N N . LEU A 1 93 ? 13.111 -8.064 3.534 1.00 67.31 93 LEU A N 1
ATOM 658 C CA . LEU A 1 93 ? 13.466 -6.711 3.976 1.00 67.31 93 LEU A CA 1
ATOM 659 C C . LEU A 1 93 ? 14.885 -6.618 4.572 1.00 67.31 93 LEU A C 1
ATOM 661 O O . LEU A 1 93 ? 15.296 -5.530 4.968 1.00 67.31 93 LEU A O 1
ATOM 665 N N . THR A 1 94 ? 15.657 -7.716 4.625 1.00 70.75 94 THR A N 1
ATOM 666 C CA . THR A 1 94 ? 17.053 -7.684 5.105 1.00 70.75 94 THR A CA 1
ATOM 667 C C . THR A 1 94 ? 18.023 -7.086 4.087 1.00 70.75 94 THR A C 1
ATOM 669 O O . THR A 1 94 ? 19.115 -6.659 4.457 1.00 70.75 94 THR A O 1
ATOM 672 N N . SER A 1 95 ? 17.642 -7.022 2.805 1.00 81.00 95 SER A N 1
ATOM 673 C CA . SER A 1 95 ? 18.431 -6.308 1.800 1.00 81.00 95 SER A CA 1
ATOM 674 C C . SER A 1 95 ? 18.014 -4.840 1.725 1.00 81.00 95 SER A C 1
ATOM 676 O O . SER A 1 95 ? 16.828 -4.536 1.576 1.00 81.00 95 SER A O 1
ATOM 678 N N . GLU A 1 96 ? 18.994 -3.932 1.744 1.00 81.62 96 GLU A N 1
ATOM 679 C CA . GLU A 1 96 ? 18.748 -2.485 1.622 1.00 81.62 96 GLU A CA 1
ATOM 680 C C . GLU A 1 96 ? 17.924 -2.145 0.371 1.00 81.62 96 GLU A C 1
ATOM 682 O O . GLU A 1 96 ? 16.977 -1.376 0.443 1.00 81.62 96 GLU A O 1
ATOM 687 N N . GLN A 1 97 ? 18.181 -2.817 -0.755 1.00 76.81 97 GLN A N 1
ATOM 688 C CA . GLN A 1 97 ? 17.445 -2.596 -2.008 1.00 76.81 97 GLN A CA 1
ATOM 689 C C . GLN A 1 97 ? 15.949 -2.931 -1.900 1.00 76.81 97 GLN A C 1
ATOM 691 O O . GLN A 1 97 ? 15.112 -2.246 -2.488 1.00 76.81 97 GLN A O 1
ATOM 696 N N . ASN A 1 98 ? 15.593 -3.999 -1.179 1.00 77.06 98 ASN A N 1
ATOM 697 C CA . ASN A 1 98 ? 14.190 -4.361 -0.973 1.00 77.06 98 ASN A CA 1
ATOM 698 C C . ASN A 1 98 ? 13.527 -3.439 0.048 1.00 77.06 98 ASN A C 1
ATOM 700 O O . ASN A 1 98 ? 12.352 -3.120 -0.103 1.00 77.06 98 ASN A O 1
ATOM 704 N N . LYS A 1 99 ? 14.278 -2.996 1.061 1.00 81.88 99 LYS A N 1
ATOM 705 C CA . LYS A 1 99 ? 13.805 -2.038 2.058 1.00 81.88 99 LYS A CA 1
ATOM 706 C C . LYS A 1 99 ? 13.522 -0.672 1.436 1.00 81.88 99 LYS A C 1
ATOM 708 O O . LYS A 1 99 ? 12.446 -0.132 1.657 1.00 81.88 99 LYS A O 1
ATOM 713 N N . GLU A 1 100 ? 14.428 -0.156 0.608 1.00 85.69 100 GLU A N 1
ATOM 714 C CA . GLU A 1 100 ? 14.228 1.084 -0.154 1.00 85.69 100 GLU A CA 1
ATOM 715 C C . GLU A 1 100 ? 13.011 0.985 -1.075 1.00 85.69 100 GLU A C 1
ATOM 717 O O . GLU A 1 100 ? 12.213 1.916 -1.159 1.00 85.69 100 GLU A O 1
ATOM 722 N N . LEU A 1 101 ? 12.838 -0.155 -1.749 1.00 83.75 101 LEU A N 1
ATOM 723 C CA . LEU A 1 101 ? 11.682 -0.388 -2.607 1.00 83.75 101 LEU A CA 1
ATOM 724 C C . LEU A 1 101 ? 10.375 -0.435 -1.806 1.00 83.75 101 LEU A C 1
ATOM 726 O O . LEU A 1 101 ? 9.407 0.224 -2.177 1.00 83.75 101 LEU A O 1
ATOM 730 N N . ALA A 1 102 ? 10.346 -1.183 -0.704 1.00 83.69 102 ALA A N 1
ATOM 731 C CA . ALA A 1 102 ? 9.186 -1.252 0.177 1.00 83.69 102 ALA A CA 1
ATOM 732 C C . ALA A 1 102 ? 8.849 0.132 0.753 1.00 83.69 102 ALA A C 1
ATOM 734 O O . ALA A 1 102 ? 7.689 0.536 0.749 1.00 83.69 102 ALA A O 1
ATOM 735 N N . GLN A 1 103 ? 9.865 0.901 1.149 1.00 86.62 103 GLN A N 1
ATOM 736 C CA . GLN A 1 103 ? 9.706 2.275 1.611 1.00 86.62 103 GLN A CA 1
ATOM 737 C C . GLN A 1 103 ? 9.158 3.183 0.505 1.00 86.62 103 GLN A C 1
ATOM 739 O O . GLN A 1 103 ? 8.265 3.979 0.772 1.00 86.62 103 GLN A O 1
ATOM 744 N N . ALA A 1 104 ? 9.632 3.049 -0.736 1.00 87.31 104 ALA A N 1
ATOM 745 C CA . ALA A 1 104 ? 9.124 3.819 -1.870 1.00 87.31 104 ALA A CA 1
ATOM 746 C C . ALA A 1 104 ? 7.643 3.531 -2.164 1.00 87.31 104 ALA A C 1
ATOM 748 O O . ALA A 1 104 ? 6.921 4.441 -2.560 1.00 87.31 104 ALA A O 1
ATOM 749 N N . VAL A 1 105 ? 7.185 2.297 -1.927 1.00 85.19 105 VAL A N 1
ATOM 750 C CA . VAL A 1 105 ? 5.771 1.918 -2.064 1.00 85.19 105 VAL A CA 1
ATOM 751 C C . VAL A 1 105 ? 4.903 2.576 -0.991 1.00 85.19 105 VAL A C 1
ATOM 753 O O . VAL A 1 105 ? 3.828 3.078 -1.304 1.00 85.19 105 VAL A O 1
ATOM 756 N N . VAL A 1 106 ? 5.361 2.602 0.265 1.00 87.62 106 VA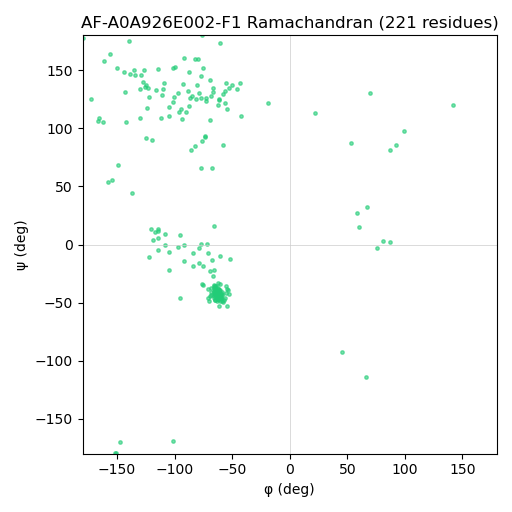L A N 1
ATOM 757 C CA . VAL A 1 106 ? 4.550 3.086 1.398 1.00 87.62 106 VAL A CA 1
ATOM 758 C C . VAL A 1 106 ? 4.814 4.546 1.788 1.00 87.62 106 VAL A C 1
ATOM 760 O O . VAL A 1 106 ? 4.148 5.061 2.685 1.00 87.62 106 VAL A O 1
ATOM 763 N N . LYS A 1 107 ? 5.759 5.246 1.139 1.00 88.81 107 LYS A N 1
ATOM 764 C CA . LYS A 1 107 ? 6.160 6.628 1.493 1.00 88.81 107 LYS A CA 1
ATOM 765 C C . LYS A 1 107 ? 4.960 7.581 1.565 1.00 88.81 107 LYS A C 1
ATOM 767 O O . LYS A 1 107 ? 4.823 8.345 2.527 1.00 88.81 107 LYS A O 1
ATOM 772 N N . ASP A 1 108 ? 4.060 7.451 0.594 1.00 90.50 108 ASP A N 1
ATOM 773 C CA . ASP A 1 108 ? 2.880 8.297 0.423 1.00 90.50 108 ASP A CA 1
ATOM 774 C C . ASP A 1 108 ? 1.637 7.735 1.126 1.00 90.50 108 ASP A C 1
ATOM 776 O O . ASP A 1 108 ? 0.581 8.369 1.107 1.00 90.50 108 ASP A O 1
ATOM 780 N N . LEU A 1 109 ? 1.759 6.571 1.782 1.00 92.94 109 LEU A N 1
ATOM 781 C CA . LEU A 1 109 ? 0.656 5.957 2.507 1.00 92.94 109 LEU A CA 1
ATOM 782 C C . LEU A 1 109 ? 0.192 6.890 3.631 1.00 92.94 109 LEU A C 1
ATOM 784 O O . LEU A 1 109 ? 0.974 7.313 4.490 1.00 92.94 109 LEU A O 1
ATOM 788 N N . SER A 1 110 ? -1.087 7.232 3.627 1.00 93.88 110 SER A N 1
ATOM 789 C CA . SER A 1 110 ? -1.735 8.027 4.663 1.00 93.88 110 SER A CA 1
ATOM 790 C C . SER A 1 110 ? -3.204 7.647 4.778 1.00 93.88 110 SER A C 1
ATOM 792 O O . SER A 1 110 ? -3.821 7.196 3.815 1.00 93.88 110 SER A O 1
ATOM 794 N N . CYS A 1 111 ? -3.748 7.819 5.979 1.00 93.88 111 CYS A N 1
ATOM 795 C CA . CYS A 1 111 ? -5.146 7.571 6.285 1.00 93.88 111 CYS A CA 1
ATOM 796 C C . CYS A 1 111 ? -5.749 8.824 6.898 1.00 93.88 111 CYS A C 1
ATOM 798 O O . CYS A 1 111 ? -5.130 9.478 7.741 1.00 93.88 111 CYS A O 1
ATOM 800 N N . LYS A 1 112 ? -6.962 9.145 6.467 1.00 95.00 112 LYS A N 1
ATOM 801 C CA . LYS A 1 112 ? -7.790 10.185 7.051 1.00 95.00 112 LYS A CA 1
ATOM 802 C C . LYS A 1 112 ? -9.166 9.601 7.318 1.00 95.00 112 LYS A C 1
ATOM 804 O O . LYS A 1 112 ? -9.933 9.350 6.393 1.00 95.00 112 LYS A O 1
ATOM 809 N N . VAL A 1 113 ? -9.476 9.406 8.592 1.00 94.06 113 VAL A N 1
ATOM 810 C CA . VAL A 1 113 ? -10.807 8.977 9.020 1.00 94.06 113 VAL A CA 1
ATOM 811 C C . VAL A 1 113 ? -11.805 10.107 8.756 1.00 94.06 113 VAL A C 1
ATOM 813 O O . VAL A 1 113 ? -11.561 11.258 9.122 1.00 94.06 113 VAL A O 1
ATOM 816 N N . LEU A 1 114 ? -12.899 9.784 8.071 1.00 93.31 114 LEU A N 1
ATOM 817 C CA . LEU A 1 114 ? -13.992 10.703 7.756 1.00 93.31 114 LEU A CA 1
ATOM 818 C C . LEU A 1 114 ? -15.116 10.599 8.781 1.00 93.31 114 LEU A C 1
ATOM 820 O O . LEU A 1 114 ? -15.636 11.617 9.234 1.00 93.31 114 LEU A O 1
ATOM 824 N N . SER A 1 115 ? -15.495 9.371 9.120 1.00 91.75 115 SER A N 1
ATOM 825 C CA . SER A 1 115 ? -16.523 9.077 10.109 1.00 91.75 115 SER A CA 1
ATOM 826 C C . SER A 1 115 ? -16.318 7.686 10.690 1.00 91.75 115 SER A C 1
ATOM 828 O O . SER A 1 115 ? -15.589 6.859 10.140 1.00 91.75 115 SER A O 1
ATOM 830 N N . SER A 1 116 ? -16.980 7.449 11.810 1.00 91.31 116 SER A N 1
ATOM 831 C CA . SER A 1 116 ? -16.976 6.189 12.533 1.00 91.31 116 SER A CA 1
ATOM 832 C C . SER A 1 116 ? -18.367 5.984 13.099 1.00 91.31 116 SER A C 1
ATOM 834 O O . SER A 1 116 ? -18.961 6.914 13.652 1.00 91.31 116 SER A O 1
ATOM 836 N N . GLU A 1 117 ? -18.909 4.796 12.886 1.00 90.62 117 GLU A N 1
ATOM 837 C CA . GLU A 1 117 ? -20.253 4.415 13.290 1.00 90.62 117 GLU A CA 1
ATOM 838 C C . GLU A 1 117 ? -20.180 3.083 14.034 1.00 90.62 117 GLU A C 1
ATOM 840 O O . GLU A 1 117 ? -19.512 2.153 13.587 1.00 90.62 117 GLU A O 1
ATOM 845 N N . MET A 1 118 ? -20.864 2.994 15.172 1.00 89.38 118 MET A N 1
ATOM 846 C CA . MET A 1 118 ? -20.997 1.754 15.938 1.00 89.38 118 MET A CA 1
ATOM 847 C C . MET A 1 118 ? -22.325 1.086 15.581 1.00 89.38 118 MET A C 1
ATOM 849 O O . MET A 1 118 ? -23.374 1.733 15.630 1.00 89.38 118 MET A O 1
ATOM 853 N N . ASP A 1 119 ? -22.281 -0.207 15.271 1.00 84.94 119 ASP A N 1
ATOM 854 C CA . ASP A 1 119 ? -23.446 -1.068 15.069 1.00 84.94 119 ASP A CA 1
ATOM 855 C C . ASP A 1 119 ? -23.405 -2.219 16.085 1.00 84.94 119 ASP A C 1
ATOM 857 O O . ASP A 1 119 ? -22.782 -3.265 15.878 1.00 84.94 119 ASP A O 1
ATOM 861 N N . GLY A 1 120 ? -24.025 -1.982 17.244 1.00 87.12 120 GLY A N 1
ATOM 862 C CA . GLY A 1 120 ? -23.946 -2.882 18.391 1.00 87.12 120 GLY A CA 1
ATOM 863 C C . GLY A 1 120 ? -22.526 -2.947 18.955 1.00 87.12 120 GLY A C 1
ATOM 864 O O . GLY A 1 120 ? -22.031 -1.960 19.494 1.00 87.12 120 GLY A O 1
ATOM 865 N N . GLU A 1 121 ? -21.901 -4.119 18.852 1.00 86.81 121 GLU A N 1
ATOM 866 C CA . GLU A 1 121 ? -20.517 -4.364 19.283 1.00 86.81 121 GLU A CA 1
ATOM 867 C C . GLU A 1 121 ? -19.499 -4.139 18.150 1.00 86.81 121 GLU A C 1
ATOM 869 O O . GLU A 1 121 ? -18.308 -4.013 18.416 1.00 86.81 121 GLU A O 1
ATOM 874 N N . ASN A 1 122 ? -19.957 -4.051 16.897 1.00 89.50 122 ASN A N 1
ATOM 875 C CA . ASN A 1 122 ? -19.102 -3.837 15.732 1.00 89.50 122 ASN A CA 1
ATOM 876 C C . ASN A 1 122 ? -18.967 -2.348 15.411 1.00 89.50 122 ASN A C 1
ATOM 878 O O . ASN A 1 122 ? -19.829 -1.538 15.758 1.00 89.50 122 ASN A O 1
ATOM 882 N N . ALA A 1 123 ? -17.925 -1.999 14.662 1.00 92.06 123 ALA A N 1
ATOM 883 C CA . ALA A 1 123 ? -17.716 -0.642 14.177 1.00 92.06 123 ALA A CA 1
ATOM 884 C C . ALA A 1 123 ? -17.518 -0.610 12.660 1.00 92.06 123 ALA A C 1
ATOM 886 O O . ALA A 1 123 ? -16.998 -1.544 12.055 1.00 92.06 123 ALA A O 1
ATOM 887 N N . THR A 1 124 ? -17.912 0.495 12.037 1.00 94.12 124 THR A N 1
ATOM 888 C CA . THR A 1 124 ? -17.589 0.816 10.648 1.00 94.12 124 THR A CA 1
ATOM 889 C C . THR A 1 124 ? -16.907 2.171 10.598 1.00 94.12 124 THR A C 1
ATOM 891 O O . THR A 1 124 ? -17.498 3.195 10.935 1.00 94.12 124 THR A O 1
ATOM 894 N N . VAL A 1 125 ? -15.656 2.184 10.150 1.00 94.94 125 VAL A N 1
ATOM 895 C CA . VAL A 1 125 ? -14.860 3.397 9.971 1.00 94.94 125 VAL A CA 1
ATOM 896 C C . VAL A 1 125 ? -14.785 3.721 8.488 1.00 94.94 125 VAL A C 1
ATOM 898 O O . VAL A 1 125 ? -14.231 2.960 7.696 1.00 94.94 125 VAL A O 1
ATOM 901 N N . LYS A 1 126 ? -15.306 4.882 8.101 1.00 95.50 126 LYS A N 1
ATOM 902 C CA . LYS A 1 126 ? -15.148 5.417 6.749 1.00 95.50 126 LYS A CA 1
ATOM 903 C C . LYS A 1 126 ? -13.853 6.212 6.696 1.00 95.50 126 LYS A C 1
ATOM 905 O O . LYS A 1 126 ? -13.713 7.210 7.406 1.00 95.50 126 LYS A O 1
ATOM 910 N N . ALA A 1 127 ? -12.913 5.811 5.848 1.00 94.81 127 ALA A N 1
ATOM 911 C CA . ALA A 1 127 ? -11.606 6.455 5.751 1.00 94.81 127 ALA A CA 1
ATOM 912 C C . ALA A 1 127 ? -11.179 6.718 4.304 1.00 94.81 127 ALA A C 1
ATOM 914 O O . ALA A 1 127 ? -11.452 5.935 3.398 1.00 94.81 127 ALA A O 1
ATOM 915 N N . GLU A 1 128 ? -10.468 7.823 4.097 1.00 95.25 128 GLU A N 1
ATOM 916 C CA . GLU A 1 128 ? -9.705 8.097 2.882 1.00 95.25 128 GLU A CA 1
ATOM 917 C C . GLU A 1 128 ? -8.289 7.557 3.059 1.00 95.25 128 GLU A C 1
ATOM 919 O O . GLU A 1 128 ? -7.516 8.062 3.876 1.00 95.25 128 GLU A O 1
ATOM 924 N N . ILE A 1 129 ? -7.938 6.546 2.270 1.00 94.25 129 ILE A N 1
ATOM 925 C CA . ILE A 1 129 ? -6.581 6.014 2.199 1.00 94.25 129 ILE A CA 1
ATOM 926 C C . ILE A 1 129 ? -5.936 6.571 0.938 1.00 94.25 129 ILE A C 1
ATOM 928 O O . ILE A 1 129 ? -6.453 6.404 -0.166 1.00 94.25 129 ILE A O 1
ATOM 932 N N . THR A 1 130 ? -4.808 7.251 1.110 1.00 93.50 130 THR A N 1
ATOM 933 C CA . THR A 1 130 ? -3.973 7.740 0.011 1.00 93.50 130 THR A CA 1
ATOM 934 C C . THR A 1 130 ? -2.684 6.947 -0.008 1.00 93.50 130 THR A C 1
ATOM 936 O O . THR A 1 130 ? -2.078 6.759 1.039 1.00 93.50 130 THR A O 1
ATOM 939 N N . THR A 1 131 ? -2.261 6.481 -1.177 1.00 92.50 131 THR A N 1
ATOM 940 C CA . THR A 1 131 ? -1.014 5.727 -1.358 1.00 92.50 131 THR A CA 1
ATOM 941 C C . THR A 1 131 ? -0.461 5.955 -2.766 1.00 92.50 131 THR A C 1
ATOM 943 O O . THR A 1 131 ? -1.043 6.715 -3.542 1.00 92.50 131 THR A O 1
ATOM 946 N N . LEU A 1 132 ? 0.664 5.328 -3.106 1.00 91.44 132 LEU A N 1
ATOM 947 C CA . LEU A 1 132 ? 1.248 5.383 -4.446 1.00 91.44 132 LEU A CA 1
ATOM 948 C C . LEU A 1 132 ? 0.236 4.914 -5.505 1.00 91.44 132 LEU A C 1
ATOM 950 O O . LEU A 1 132 ? -0.373 3.857 -5.362 1.00 91.44 132 LEU A O 1
ATOM 954 N N . ASP A 1 133 ? 0.083 5.665 -6.595 1.00 90.94 133 ASP A N 1
ATOM 955 C CA . ASP A 1 133 ? -0.738 5.242 -7.733 1.00 90.94 133 ASP A CA 1
ATOM 956 C C . ASP A 1 133 ? -0.014 4.141 -8.522 1.00 90.94 133 ASP A C 1
ATOM 958 O O . ASP A 1 133 ? 0.792 4.403 -9.427 1.00 90.94 133 ASP A O 1
ATOM 962 N N . PHE A 1 134 ? -0.318 2.886 -8.182 1.00 86.88 134 PHE A N 1
ATOM 963 C CA . PHE A 1 134 ? 0.257 1.728 -8.858 1.00 86.88 134 PHE A CA 1
ATOM 964 C C . PHE A 1 134 ? -0.184 1.626 -10.322 1.00 86.88 134 PHE A C 1
ATOM 966 O O . PHE A 1 134 ? 0.544 1.047 -11.128 1.00 86.88 134 PHE A O 1
ATOM 973 N N . GLY A 1 135 ? -1.309 2.236 -10.709 1.00 88.31 135 GLY A N 1
ATOM 974 C CA . GLY A 1 135 ? -1.735 2.317 -12.108 1.00 88.31 135 GLY A CA 1
ATOM 975 C C . GLY A 1 135 ? -0.734 3.095 -12.949 1.00 88.31 135 GLY A C 1
ATOM 976 O O . GLY A 1 135 ? -0.273 2.614 -13.987 1.00 88.31 135 GLY A O 1
ATOM 977 N N . SER A 1 136 ? -0.306 4.256 -12.454 1.00 90.62 136 SER A N 1
ATOM 978 C CA . SER A 1 136 ? 0.731 5.063 -13.105 1.00 90.62 136 SER A CA 1
ATOM 979 C C . SER A 1 136 ? 2.103 4.379 -13.135 1.00 90.62 136 SER A C 1
ATOM 981 O O . SER A 1 136 ? 2.830 4.503 -14.130 1.00 90.62 136 SER A O 1
ATOM 983 N N . VAL A 1 137 ? 2.455 3.628 -12.085 1.00 90.94 137 VAL A N 1
ATOM 984 C CA . VAL A 1 137 ? 3.673 2.798 -12.061 1.00 90.94 137 VAL A CA 1
ATOM 985 C C . VAL A 1 137 ? 3.616 1.740 -13.158 1.00 90.94 137 VAL A C 1
ATOM 987 O O . VAL A 1 137 ? 4.537 1.652 -13.971 1.00 90.94 137 VAL A O 1
ATOM 990 N N . VAL A 1 138 ? 2.530 0.961 -13.215 1.00 87.88 138 VAL A N 1
ATOM 991 C CA . VAL A 1 138 ? 2.342 -0.111 -14.201 1.00 87.88 138 VAL A CA 1
ATOM 992 C C . VAL A 1 138 ? 2.339 0.454 -15.617 1.00 87.88 138 VAL A C 1
ATOM 994 O O . VAL A 1 138 ? 3.006 -0.100 -16.485 1.00 87.88 138 VAL A O 1
ATOM 997 N N . GLN A 1 139 ? 1.676 1.585 -15.862 1.00 89.38 139 GLN A N 1
ATOM 998 C CA . GLN A 1 139 ? 1.677 2.236 -17.173 1.00 89.38 139 GLN A CA 1
ATOM 999 C C . GLN A 1 139 ? 3.094 2.635 -17.618 1.00 89.38 139 GLN A C 1
ATOM 1001 O O . GLN A 1 139 ? 3.489 2.378 -18.759 1.00 89.38 139 GLN A O 1
ATOM 1006 N N . SER A 1 140 ? 3.878 3.227 -16.714 1.00 91.69 140 SER A N 1
ATOM 1007 C CA . SER A 1 140 ? 5.269 3.614 -16.987 1.00 91.69 140 SER A CA 1
ATOM 1008 C C . SER A 1 140 ? 6.151 2.388 -17.234 1.00 91.69 140 SER A C 1
ATOM 1010 O O . SER A 1 140 ? 6.944 2.357 -18.181 1.00 91.69 140 SER A O 1
ATOM 1012 N N . PHE A 1 141 ? 5.964 1.347 -16.421 1.00 91.00 141 PHE A N 1
ATOM 1013 C CA . PHE A 1 141 ? 6.666 0.080 -16.552 1.00 91.00 141 PHE A CA 1
ATOM 1014 C C . PHE A 1 141 ? 6.340 -0.617 -17.875 1.00 91.00 141 PHE A C 1
ATOM 1016 O O . PHE A 1 141 ? 7.257 -1.071 -18.552 1.00 91.00 141 PHE A O 1
ATOM 1023 N N . LEU A 1 142 ? 5.072 -0.654 -18.296 1.00 88.50 142 LEU A N 1
ATOM 1024 C CA . LEU A 1 142 ? 4.662 -1.235 -19.576 1.00 88.50 142 LEU A CA 1
ATOM 1025 C C . LEU A 1 142 ? 5.406 -0.572 -20.741 1.00 88.50 142 LEU A C 1
ATOM 1027 O O . LEU A 1 142 ? 5.997 -1.276 -21.561 1.00 88.50 142 LEU A O 1
ATOM 1031 N N . GLY A 1 143 ? 5.486 0.761 -20.760 1.00 89.38 143 GLY A N 1
ATOM 1032 C CA . GLY A 1 143 ? 6.266 1.498 -21.758 1.00 89.38 143 GLY A CA 1
ATOM 1033 C C . GLY A 1 143 ? 7.749 1.106 -21.775 1.00 89.38 143 GLY A C 1
ATOM 1034 O O . GLY A 1 143 ? 8.289 0.760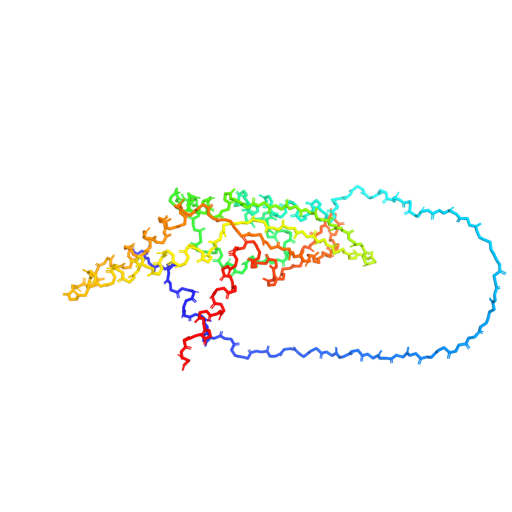 -22.831 1.00 89.38 143 GLY A O 1
ATOM 1035 N N . LYS A 1 144 ? 8.406 1.084 -20.603 1.00 90.00 144 LYS A N 1
ATOM 1036 C CA . LYS A 1 144 ? 9.813 0.655 -20.481 1.00 90.00 144 LYS A CA 1
ATOM 1037 C C . LYS A 1 144 ? 10.004 -0.815 -20.884 1.00 90.00 144 LYS A C 1
ATOM 1039 O O . LYS A 1 144 ? 10.975 -1.142 -21.563 1.00 90.00 144 LYS A O 1
ATOM 1044 N N . SER A 1 145 ? 9.079 -1.697 -20.510 1.00 87.56 145 SER A N 1
ATOM 1045 C CA . SER A 1 145 ? 9.155 -3.139 -20.769 1.00 87.56 145 SER A CA 1
ATOM 1046 C C . SER A 1 145 ? 9.096 -3.468 -22.262 1.00 87.56 145 SER A C 1
ATOM 1048 O O . SER A 1 145 ? 9.866 -4.308 -22.734 1.00 87.56 145 SER A O 1
ATOM 1050 N N . ILE A 1 146 ? 8.258 -2.756 -23.027 1.00 89.12 146 ILE A N 1
ATOM 1051 C CA . ILE A 1 146 ? 8.171 -2.895 -24.484 1.00 89.12 146 ILE A CA 1
ATOM 1052 C C . ILE A 1 146 ? 9.487 -2.440 -25.118 1.00 89.12 146 ILE A C 1
ATOM 1054 O O . ILE A 1 146 ? 10.062 -3.180 -25.914 1.00 89.12 146 ILE A O 1
ATOM 1058 N N . ALA A 1 147 ? 10.015 -1.277 -24.722 1.00 89.31 147 ALA A N 1
ATOM 1059 C CA . ALA A 1 147 ? 11.285 -0.768 -25.238 1.00 89.31 147 ALA A CA 1
ATOM 1060 C C . ALA A 1 147 ? 12.461 -1.720 -24.945 1.00 89.31 147 ALA A C 1
ATOM 1062 O O . ALA A 1 147 ? 13.267 -2.006 -25.833 1.00 89.31 147 ALA A O 1
ATOM 1063 N N . LEU A 1 148 ? 12.533 -2.259 -23.723 1.00 87.88 148 LEU A N 1
ATOM 1064 C CA . LEU A 1 148 ? 13.549 -3.236 -23.322 1.00 87.88 148 LEU A CA 1
ATOM 1065 C C . LEU A 1 148 ? 13.429 -4.543 -24.104 1.00 87.88 148 LEU A C 1
ATOM 1067 O O . LEU A 1 148 ? 14.439 -5.068 -24.572 1.00 87.88 148 LEU A O 1
ATOM 1071 N N . THR A 1 149 ? 12.207 -5.046 -24.278 1.00 85.75 149 THR A N 1
ATOM 1072 C CA . THR A 1 149 ? 11.951 -6.267 -25.048 1.00 85.75 149 THR A CA 1
ATOM 1073 C C . THR A 1 149 ? 12.346 -6.059 -26.506 1.00 85.75 149 THR A C 1
ATOM 1075 O O . THR A 1 149 ? 13.126 -6.846 -27.034 1.00 85.75 149 THR A O 1
ATOM 1078 N N . MET A 1 150 ? 11.917 -4.955 -27.131 1.00 86.44 150 MET A N 1
ATOM 1079 C CA . MET A 1 150 ? 12.268 -4.603 -28.512 1.00 86.44 150 MET A CA 1
ATOM 1080 C C . MET A 1 150 ? 13.774 -4.426 -28.721 1.00 86.44 150 MET A C 1
ATOM 1082 O O . MET A 1 150 ? 14.326 -4.964 -29.677 1.00 86.44 150 MET A O 1
ATOM 1086 N N . GLY A 1 151 ? 14.469 -3.747 -27.805 1.00 84.19 151 GLY A N 1
ATOM 1087 C CA . GLY A 1 151 ? 15.928 -3.598 -27.853 1.00 84.19 151 GLY A CA 1
ATOM 1088 C C . GLY A 1 151 ? 16.707 -4.903 -27.622 1.00 84.19 151 GLY A C 1
ATOM 1089 O O . GLY A 1 151 ? 17.922 -4.960 -27.872 1.00 84.19 151 GLY A O 1
ATOM 1090 N N . ASN A 1 152 ? 16.022 -5.947 -27.145 1.00 82.69 152 ASN A N 1
ATOM 1091 C CA . ASN A 1 152 ? 16.568 -7.278 -26.904 1.00 82.69 152 ASN A CA 1
ATOM 1092 C C . ASN A 1 152 ? 16.079 -8.341 -27.906 1.00 82.69 152 ASN A C 1
ATOM 1094 O O . ASN A 1 152 ? 16.525 -9.487 -27.819 1.00 82.69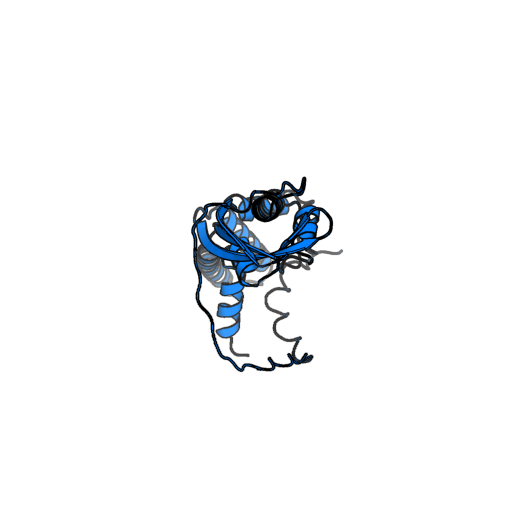 152 ASN A O 1
ATOM 1098 N N . LEU A 1 153 ? 15.222 -7.985 -28.876 1.00 81.06 153 LEU A N 1
ATOM 1099 C CA . LEU A 1 153 ? 14.852 -8.889 -29.970 1.00 81.06 153 LEU A CA 1
ATOM 1100 C C . LEU A 1 153 ? 16.119 -9.331 -30.727 1.00 81.06 153 LEU A C 1
ATOM 1102 O O . LEU A 1 153 ? 16.949 -8.509 -31.112 1.00 81.06 153 LEU A O 1
ATOM 1106 N N . GLY A 1 154 ? 16.275 -10.642 -30.930 1.00 71.00 154 GLY A N 1
ATOM 1107 C CA . GLY A 1 154 ? 17.419 -11.227 -31.641 1.00 71.00 154 GLY A CA 1
ATOM 1108 C C . GLY A 1 154 ? 18.704 -11.398 -30.816 1.00 71.00 154 GLY A C 1
ATOM 1109 O O . GLY A 1 154 ? 19.707 -11.851 -31.363 1.00 71.00 154 GLY A O 1
ATOM 1110 N N . LYS A 1 155 ? 18.696 -11.078 -29.513 1.00 78.50 155 LYS A N 1
ATOM 1111 C CA . LYS A 1 155 ? 19.802 -11.368 -28.579 1.00 78.50 155 LYS A CA 1
ATOM 1112 C C . LYS A 1 155 ? 19.478 -12.602 -27.733 1.00 78.50 155 LYS A C 1
ATOM 1114 O O . LYS A 1 155 ? 18.309 -12.878 -27.469 1.00 78.50 155 LYS A O 1
ATOM 1119 N N . SER A 1 156 ? 20.505 -13.331 -27.276 1.00 67.25 156 SER A N 1
ATOM 1120 C CA . SER A 1 156 ? 20.319 -14.359 -26.239 1.00 67.25 156 SER A CA 1
ATOM 1121 C C . SER A 1 156 ? 19.670 -13.680 -25.030 1.00 67.25 156 SER A C 1
ATOM 1123 O O . SER A 1 156 ? 20.197 -12.680 -24.549 1.00 67.25 156 SER A O 1
ATOM 1125 N N . GLY A 1 157 ? 18.498 -14.153 -24.597 1.00 64.69 157 GLY A N 1
ATOM 1126 C CA . GLY A 1 157 ? 17.619 -13.493 -23.616 1.00 64.69 157 GLY A CA 1
ATOM 1127 C C . GLY A 1 157 ? 18.179 -13.366 -22.193 1.00 64.69 157 GLY A C 1
ATOM 1128 O O . GLY A 1 157 ? 17.419 -13.113 -21.258 1.00 64.69 157 GLY A O 1
ATOM 1129 N N . ASP A 1 158 ? 19.484 -13.554 -22.017 1.00 72.06 158 ASP A N 1
ATOM 1130 C CA . ASP A 1 158 ? 20.153 -13.487 -20.731 1.00 72.06 158 ASP A CA 1
ATOM 1131 C C . ASP A 1 158 ? 20.124 -12.053 -20.176 1.00 72.06 158 ASP A C 1
ATOM 1133 O O . ASP A 1 158 ? 20.378 -11.069 -20.876 1.00 72.06 158 ASP A O 1
ATOM 1137 N N . GLY A 1 159 ? 19.734 -11.923 -18.910 1.00 78.31 159 GLY A N 1
ATOM 1138 C CA . GLY A 1 159 ? 19.617 -10.640 -18.215 1.00 78.31 159 GLY A CA 1
ATOM 1139 C C . GLY A 1 159 ? 18.403 -9.763 -18.561 1.00 78.31 159 GLY A C 1
ATOM 1140 O O . GLY A 1 159 ? 18.237 -8.728 -17.915 1.00 78.31 159 GLY A O 1
ATOM 1141 N N . LEU A 1 160 ? 17.519 -10.139 -19.502 1.00 84.44 160 LEU A N 1
ATOM 1142 C CA . LEU A 1 160 ? 16.297 -9.357 -19.783 1.00 84.44 160 LEU A CA 1
ATOM 1143 C C . LEU A 1 160 ? 15.400 -9.264 -18.542 1.00 84.44 160 LEU A C 1
ATOM 1145 O O . LEU A 1 160 ? 14.908 -8.189 -18.215 1.00 84.44 160 LEU A O 1
ATOM 1149 N N . ASN A 1 161 ? 15.246 -10.375 -17.819 1.00 80.75 161 ASN A N 1
ATOM 1150 C CA . ASN A 1 161 ? 14.456 -10.403 -16.592 1.00 80.75 161 ASN A CA 1
ATOM 1151 C C . ASN A 1 161 ? 15.020 -9.443 -15.533 1.00 80.75 161 ASN A C 1
ATOM 1153 O O . ASN A 1 161 ? 14.264 -8.690 -14.936 1.00 80.75 161 ASN A O 1
ATOM 1157 N N . THR A 1 162 ? 16.344 -9.403 -15.348 1.00 84.88 162 THR A N 1
ATOM 1158 C CA . THR A 1 162 ? 16.992 -8.458 -14.422 1.00 84.88 162 THR A CA 1
ATOM 1159 C C . THR A 1 162 ? 16.708 -7.010 -14.818 1.00 84.88 162 THR A C 1
ATOM 1161 O O . THR A 1 162 ? 16.265 -6.232 -13.983 1.00 84.88 162 THR A O 1
ATOM 1164 N N . LYS A 1 163 ? 16.848 -6.670 -16.107 1.00 86.50 163 LYS A N 1
ATOM 1165 C CA . LYS A 1 163 ? 16.551 -5.319 -16.614 1.00 86.50 163 LYS A CA 1
ATOM 1166 C C . LYS A 1 163 ? 15.090 -4.918 -16.429 1.00 86.50 163 LYS A C 1
ATOM 1168 O O . LYS A 1 163 ? 14.813 -3.759 -16.150 1.00 86.50 163 LYS A O 1
ATOM 1173 N N . LEU A 1 164 ? 14.157 -5.856 -16.592 1.00 85.56 164 LEU A N 1
ATOM 1174 C CA . LEU A 1 164 ? 12.740 -5.609 -16.326 1.00 85.56 164 LEU A CA 1
ATOM 1175 C C . LEU A 1 164 ? 12.496 -5.342 -14.834 1.00 85.56 164 LEU A C 1
ATOM 1177 O O . LEU A 1 164 ? 11.754 -4.425 -14.502 1.00 85.56 164 LEU A O 1
ATOM 1181 N N . MET A 1 165 ? 13.153 -6.082 -13.937 1.00 81.94 165 MET A N 1
ATOM 1182 C CA . MET A 1 165 ? 13.048 -5.835 -12.493 1.00 81.94 165 MET A CA 1
ATOM 1183 C C . MET A 1 165 ? 13.619 -4.474 -12.096 1.00 81.94 165 MET A C 1
ATOM 1185 O O . MET A 1 165 ? 13.006 -3.760 -11.305 1.00 81.94 165 MET A O 1
ATOM 1189 N N . ASP A 1 166 ? 14.760 -4.094 -12.668 1.00 87.94 166 ASP A N 1
ATOM 1190 C CA . ASP A 1 166 ? 15.364 -2.787 -12.415 1.00 87.94 166 ASP A CA 1
ATOM 1191 C C . ASP A 1 166 ? 14.475 -1.659 -12.955 1.00 87.94 166 ASP A C 1
ATOM 1193 O O . ASP A 1 166 ? 14.202 -0.703 -12.236 1.00 87.94 166 ASP A O 1
ATOM 1197 N N . ALA A 1 167 ? 13.904 -1.821 -14.153 1.00 89.38 167 ALA A N 1
ATOM 1198 C CA . ALA A 1 167 ? 12.959 -0.858 -14.713 1.00 89.38 167 ALA A CA 1
ATOM 1199 C C . ALA A 1 167 ? 11.687 -0.701 -13.863 1.00 89.38 167 ALA A C 1
ATOM 1201 O O . ALA A 1 167 ? 11.194 0.416 -13.716 1.00 89.38 167 ALA A O 1
ATOM 1202 N N . LEU A 1 168 ? 11.155 -1.792 -13.297 1.00 87.38 168 LEU A N 1
ATOM 1203 C CA . LEU A 1 168 ? 10.018 -1.729 -12.375 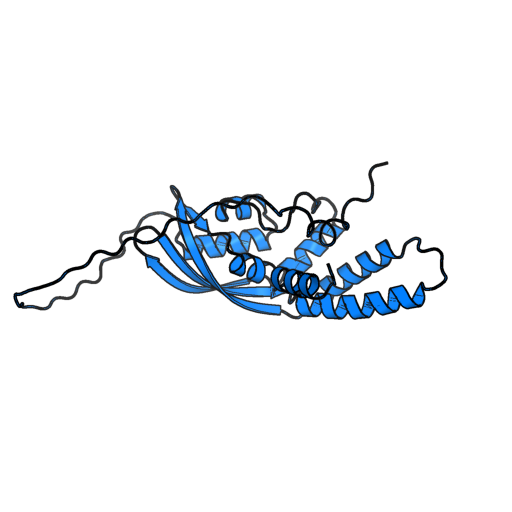1.00 87.38 168 LEU A CA 1
ATOM 1204 C C . LEU A 1 168 ? 10.387 -0.971 -11.096 1.00 87.38 168 LEU A C 1
ATOM 1206 O O . LEU A 1 168 ? 9.627 -0.110 -10.658 1.00 87.38 168 LEU A O 1
ATOM 1210 N N . ARG A 1 169 ? 11.561 -1.262 -10.520 1.00 86.88 169 ARG A N 1
ATOM 1211 C CA . ARG A 1 169 ? 12.065 -0.573 -9.326 1.00 86.88 169 ARG A CA 1
ATOM 1212 C C . ARG A 1 169 ? 12.203 0.927 -9.571 1.00 86.88 169 ARG A C 1
ATOM 1214 O O . ARG A 1 169 ? 11.691 1.708 -8.776 1.00 86.88 169 ARG A O 1
ATOM 1221 N N . GLU A 1 170 ? 12.821 1.314 -10.683 1.00 90.94 170 GLU A N 1
ATOM 1222 C CA . GLU A 1 170 ? 12.919 2.715 -11.102 1.00 90.94 170 GLU A CA 1
ATOM 1223 C C . GLU A 1 170 ? 11.533 3.350 -11.242 1.00 90.94 170 GLU A C 1
ATOM 1225 O O . GLU A 1 170 ? 11.290 4.417 -10.700 1.00 90.94 170 GLU A O 1
ATOM 1230 N N . CYS A 1 171 ? 10.586 2.684 -11.914 1.00 92.12 171 CYS A N 1
ATOM 1231 C CA . CYS A 1 171 ? 9.230 3.213 -12.070 1.00 92.12 171 CYS A CA 1
ATOM 1232 C C . CYS A 1 171 ? 8.511 3.435 -10.734 1.00 92.12 171 CYS A C 1
ATOM 1234 O O . CYS A 1 171 ? 7.738 4.381 -10.633 1.00 92.12 171 CYS A O 1
ATOM 1236 N N . ILE A 1 172 ? 8.749 2.595 -9.724 1.00 89.75 172 ILE A N 1
ATOM 1237 C CA . ILE A 1 172 ? 8.195 2.788 -8.377 1.00 89.75 172 ILE A CA 1
ATOM 1238 C C . ILE A 1 172 ? 8.870 3.978 -7.683 1.00 89.75 172 ILE A C 1
ATOM 1240 O O . ILE A 1 172 ? 8.182 4.828 -7.123 1.00 89.75 172 ILE A O 1
ATOM 1244 N N . GLN A 1 173 ? 10.201 4.062 -7.741 1.00 89.25 173 GLN A N 1
ATOM 1245 C CA . GLN A 1 173 ? 10.970 5.136 -7.104 1.00 89.25 173 GLN A CA 1
ATOM 1246 C C . GLN A 1 173 ? 10.679 6.513 -7.722 1.00 89.25 173 GLN A C 1
ATOM 1248 O O . GLN A 1 173 ? 10.493 7.485 -6.988 1.00 89.25 173 GLN A O 1
ATOM 1253 N N . ASP A 1 174 ? 10.572 6.576 -9.050 1.00 91.38 174 ASP A N 1
ATOM 1254 C CA . ASP A 1 174 ? 10.327 7.799 -9.821 1.00 91.38 174 ASP A CA 1
ATOM 1255 C C . ASP A 1 174 ? 8.854 8.233 -9.806 1.00 91.38 174 ASP A C 1
ATOM 1257 O O . ASP A 1 174 ? 8.526 9.365 -10.181 1.00 91.38 174 ASP A O 1
ATOM 1261 N N . CYS A 1 175 ? 7.938 7.347 -9.406 1.00 90.44 175 CYS A N 1
ATOM 1262 C CA . CYS A 1 175 ? 6.529 7.691 -9.339 1.00 90.44 175 CYS A CA 1
ATOM 1263 C C . CYS A 1 175 ? 6.265 8.629 -8.152 1.00 90.44 175 CYS A C 1
ATOM 1265 O O . CYS A 1 175 ? 6.601 8.352 -6.997 1.00 90.44 175 CYS A O 1
ATOM 1267 N N . ASN A 1 176 ? 5.637 9.761 -8.470 1.00 90.31 176 ASN A N 1
ATOM 1268 C CA . ASN A 1 176 ? 5.215 10.795 -7.521 1.00 90.31 176 ASN A CA 1
ATOM 1269 C C . ASN A 1 176 ? 3.698 11.021 -7.568 1.00 90.31 176 ASN A C 1
ATOM 1271 O O . ASN A 1 176 ? 3.199 12.042 -7.101 1.00 90.31 176 ASN A O 1
ATOM 1275 N N . LYS A 1 177 ? 2.965 10.113 -8.220 1.00 92.88 177 LYS A N 1
ATOM 1276 C CA . LYS A 1 177 ? 1.509 10.163 -8.279 1.00 92.88 177 LYS A CA 1
ATOM 1277 C C . LYS A 1 177 ? 0.941 9.330 -7.147 1.00 92.88 177 LYS A C 1
ATOM 1279 O O . LYS A 1 177 ? 1.403 8.218 -6.900 1.00 92.88 177 LYS A O 1
ATOM 1284 N N . THR A 1 178 ? -0.090 9.863 -6.516 1.00 93.25 178 THR A N 1
ATOM 1285 C CA . THR A 1 178 ? -0.837 9.187 -5.466 1.00 93.25 178 THR A CA 1
ATOM 1286 C C . THR A 1 178 ? -2.260 8.914 -5.928 1.00 93.25 178 THR A C 1
ATOM 1288 O O . THR A 1 178 ? -2.816 9.640 -6.754 1.00 93.25 178 THR A O 1
ATOM 1291 N N . ALA A 1 179 ? -2.843 7.845 -5.401 1.00 90.12 179 ALA A N 1
ATOM 1292 C CA . ALA A 1 179 ? -4.243 7.506 -5.562 1.00 90.12 179 ALA A CA 1
ATOM 1293 C C . ALA A 1 179 ? -4.912 7.547 -4.187 1.00 90.12 179 ALA A C 1
ATOM 1295 O O . ALA A 1 179 ? -4.387 6.984 -3.225 1.00 90.12 179 ALA A O 1
ATOM 1296 N N . THR A 1 180 ? -6.068 8.202 -4.109 1.00 93.50 180 THR A N 1
ATOM 1297 C CA . THR A 1 180 ? -6.898 8.256 -2.902 1.00 93.50 180 THR A CA 1
ATOM 1298 C C . THR A 1 180 ? -8.167 7.455 -3.139 1.00 93.50 180 THR A C 1
ATOM 1300 O O . THR A 1 180 ? -8.860 7.669 -4.135 1.00 93.50 180 THR A O 1
ATOM 1303 N N . LYS A 1 181 ? -8.482 6.543 -2.220 1.00 92.62 181 LYS A N 1
ATOM 1304 C CA . LYS A 1 181 ? -9.741 5.799 -2.209 1.00 92.62 181 LYS A CA 1
ATOM 1305 C C . LYS A 1 181 ? -10.430 5.962 -0.866 1.00 92.62 181 LYS A C 1
ATOM 1307 O O . LYS A 1 181 ? -9.796 5.857 0.181 1.00 92.62 181 LYS A O 1
ATOM 1312 N N . THR A 1 182 ? -11.732 6.207 -0.916 1.00 94.62 182 THR A N 1
ATOM 1313 C CA . THR A 1 182 ? -12.599 6.146 0.259 1.00 94.62 182 THR A CA 1
ATOM 1314 C C . THR A 1 182 ? -13.071 4.711 0.426 1.00 94.62 182 THR A C 1
ATOM 1316 O O . THR A 1 182 ? -13.602 4.138 -0.524 1.00 94.62 182 THR A O 1
ATOM 1319 N N . VAL A 1 183 ? -12.867 4.144 1.610 1.00 93.62 183 VAL A N 1
ATOM 1320 C CA . VAL A 1 183 ? -13.261 2.773 1.948 1.00 93.62 183 VAL A CA 1
ATOM 1321 C C . VAL A 1 183 ? -14.057 2.754 3.244 1.00 93.62 183 VAL A C 1
ATOM 1323 O O . VAL A 1 183 ? -13.785 3.539 4.156 1.00 93.62 183 VAL A O 1
ATOM 1326 N N . ASP A 1 184 ? -15.023 1.842 3.307 1.00 93.50 184 ASP A N 1
ATOM 1327 C CA . ASP A 1 184 ? -15.757 1.518 4.525 1.00 93.50 184 ASP A CA 1
ATOM 1328 C C . ASP A 1 184 ? -15.111 0.289 5.166 1.00 93.50 184 ASP A C 1
ATOM 1330 O O . ASP A 1 184 ? -15.072 -0.802 4.594 1.00 93.50 184 ASP A O 1
ATOM 1334 N N . ILE A 1 185 ? -14.525 0.496 6.341 1.00 93.19 185 ILE A N 1
ATOM 1335 C CA . ILE A 1 185 ? -13.708 -0.485 7.044 1.00 93.19 185 ILE A CA 1
ATOM 1336 C C . ILE A 1 185 ? -14.543 -1.038 8.189 1.00 93.19 185 ILE A C 1
ATOM 1338 O O . ILE A 1 185 ? -14.816 -0.321 9.146 1.00 93.19 185 ILE A O 1
ATOM 1342 N N . ALA A 1 186 ? -14.950 -2.300 8.090 1.00 92.12 186 ALA A N 1
ATOM 1343 C CA . ALA A 1 186 ? -15.633 -2.991 9.177 1.00 92.12 186 ALA A CA 1
ATOM 1344 C C . ALA A 1 186 ? -14.616 -3.485 10.214 1.00 92.12 186 ALA A C 1
ATOM 1346 O O . ALA A 1 186 ? -13.569 -4.025 9.847 1.00 92.12 186 ALA A O 1
ATOM 1347 N N . LEU A 1 187 ? -14.929 -3.322 11.495 1.00 91.50 187 LEU A N 1
ATOM 1348 C CA . LEU A 1 187 ? -14.127 -3.793 12.615 1.00 91.50 187 LEU A CA 1
ATOM 1349 C C . LEU A 1 187 ? -14.985 -4.618 13.571 1.00 91.50 187 LEU A C 1
ATOM 1351 O O . LEU A 1 187 ? -16.125 -4.256 13.869 1.00 91.50 187 LEU A O 1
ATOM 1355 N N . GLU A 1 188 ? -14.391 -5.696 14.067 1.00 90.31 188 GLU A N 1
ATOM 1356 C CA . GLU A 1 188 ? -14.949 -6.556 15.105 1.00 90.31 188 GLU A CA 1
ATOM 1357 C C . GLU A 1 188 ? -14.146 -6.356 16.403 1.00 90.31 188 GLU A C 1
ATOM 1359 O O . GLU A 1 188 ? -12.915 -6.228 16.350 1.00 90.31 188 GLU A O 1
ATOM 1364 N N . PRO A 1 189 ? -14.803 -6.299 17.569 1.00 87.69 189 PRO A N 1
ATOM 1365 C CA . PRO A 1 189 ? -14.119 -6.137 18.846 1.00 87.69 189 PRO A CA 1
ATOM 1366 C C . PRO A 1 189 ? -13.324 -7.402 19.195 1.00 87.69 189 PRO A C 1
ATOM 1368 O O . PRO A 1 189 ? -13.784 -8.523 18.974 1.00 87.69 189 PRO A O 1
ATOM 1371 N N . SER A 1 190 ? -12.132 -7.232 19.767 1.00 83.31 190 SER A N 1
ATOM 1372 C CA . SER A 1 190 ? -11.266 -8.333 20.195 1.00 83.31 190 SER A CA 1
ATOM 1373 C C . SER A 1 190 ? -10.555 -7.987 21.498 1.00 83.31 190 SER A C 1
ATOM 1375 O O . SER A 1 190 ? -9.578 -7.247 21.474 1.00 83.31 190 SER A O 1
ATOM 1377 N N . ASP A 1 191 ? -10.992 -8.582 22.609 1.00 78.19 191 ASP A N 1
ATOM 1378 C CA . ASP A 1 191 ? -10.477 -8.362 23.971 1.00 78.19 191 ASP A CA 1
ATOM 1379 C C . ASP A 1 191 ? -10.273 -6.868 24.313 1.00 78.19 191 ASP A C 1
ATOM 1381 O O . ASP A 1 191 ? -11.225 -6.214 24.731 1.00 78.19 191 ASP A O 1
ATOM 1385 N N . ASP A 1 192 ? -9.068 -6.326 24.098 1.00 77.50 192 ASP A N 1
ATOM 1386 C CA . ASP A 1 192 ? -8.681 -4.933 24.388 1.00 77.50 192 ASP A CA 1
ATOM 1387 C C . ASP A 1 192 ? -8.340 -4.101 23.121 1.00 77.50 192 ASP A C 1
ATOM 1389 O O . ASP A 1 192 ? -7.758 -3.018 23.211 1.00 77.50 192 ASP A O 1
ATOM 1393 N N . SER A 1 193 ? -8.646 -4.608 21.921 1.00 82.06 193 SER A N 1
ATOM 1394 C CA . SER A 1 193 ? -8.363 -3.964 20.625 1.00 82.06 193 SER A CA 1
ATOM 1395 C C . SER A 1 193 ? -9.443 -4.307 19.581 1.00 82.06 193 SER A C 1
ATOM 1397 O O . SER A 1 193 ? -10.495 -4.868 19.897 1.00 82.06 193 SER A O 1
ATOM 1399 N N . TRP A 1 194 ? -9.198 -3.950 18.321 1.00 89.25 194 TRP A N 1
ATOM 1400 C CA . TRP A 1 194 ? -10.111 -4.150 17.201 1.00 89.25 194 TRP A CA 1
ATOM 1401 C C . TRP A 1 194 ? -9.459 -4.958 16.091 1.00 89.25 194 TRP A C 1
ATOM 1403 O O . TRP A 1 194 ? -8.345 -4.672 15.649 1.00 89.25 194 TRP A O 1
ATOM 1413 N N . VAL A 1 195 ? -10.206 -5.926 15.572 1.00 89.44 195 VAL A N 1
ATOM 1414 C CA . VAL A 1 195 ? -9.831 -6.667 14.373 1.00 89.44 195 VAL A CA 1
ATOM 1415 C C . VAL A 1 195 ? -10.487 -6.004 13.173 1.00 89.44 195 VAL A C 1
ATOM 1417 O O . VAL A 1 195 ? -11.707 -5.954 13.038 1.00 89.44 195 VAL A O 1
ATOM 1420 N N . VAL A 1 196 ? -9.655 -5.488 12.280 1.00 90.00 196 VAL A N 1
ATOM 1421 C CA . VAL A 1 196 ? -10.050 -4.901 11.008 1.00 90.00 196 VAL A CA 1
ATOM 1422 C C . VAL A 1 196 ? -10.369 -6.010 10.012 1.00 90.00 196 VAL A C 1
ATOM 1424 O O . VAL A 1 196 ? -9.533 -6.860 9.703 1.00 90.00 196 VAL A O 1
ATOM 1427 N N . SER A 1 197 ? -11.564 -5.955 9.431 1.00 86.44 197 SER A N 1
ATOM 1428 C CA . SER A 1 197 ? -11.963 -6.851 8.352 1.00 86.44 197 SER A CA 1
ATOM 1429 C C . SER A 1 197 ? -11.069 -6.660 7.127 1.00 86.44 197 SER A C 1
ATOM 1431 O O . SER A 1 197 ? -11.028 -5.591 6.515 1.00 86.44 197 SER A O 1
ATOM 1433 N N . ASN A 1 198 ? -10.387 -7.731 6.724 1.00 83.12 198 ASN A N 1
ATOM 1434 C CA . ASN A 1 198 ? -9.484 -7.755 5.575 1.00 83.12 198 ASN A CA 1
ATOM 1435 C C . ASN A 1 198 ? -10.251 -7.821 4.235 1.00 83.12 198 ASN A C 1
ATOM 1437 O O . ASN A 1 198 ? -10.215 -8.831 3.530 1.00 83.12 198 ASN A O 1
ATOM 1441 N N . SER A 1 199 ? -10.994 -6.761 3.907 1.00 85.44 199 SER A N 1
ATOM 1442 C CA . SER A 1 199 ? -11.785 -6.671 2.675 1.00 85.44 199 SER A CA 1
ATOM 1443 C C . SER A 1 199 ? -10.913 -6.416 1.439 1.00 85.44 199 SER A C 1
ATOM 1445 O O . SER A 1 199 ? -9.865 -5.770 1.510 1.00 85.44 199 SER A O 1
ATOM 1447 N N . ASP A 1 200 ? -11.377 -6.874 0.271 1.00 84.75 200 ASP A N 1
ATOM 1448 C CA . ASP A 1 200 ? -10.729 -6.601 -1.021 1.00 84.75 200 ASP A CA 1
ATOM 1449 C C . ASP A 1 200 ? -10.544 -5.094 -1.267 1.00 84.75 200 ASP A C 1
ATOM 1451 O O . ASP A 1 200 ? -9.542 -4.680 -1.848 1.00 84.75 200 ASP A O 1
ATOM 1455 N N . GLU A 1 201 ? -11.499 -4.274 -0.821 1.00 87.56 201 GLU A N 1
ATOM 1456 C CA . GLU A 1 201 ? -11.461 -2.817 -0.968 1.00 87.56 201 GLU A CA 1
ATOM 1457 C C . GLU A 1 201 ? -10.371 -2.186 -0.103 1.00 87.56 201 GLU A C 1
ATOM 1459 O O . GLU A 1 201 ? -9.612 -1.349 -0.594 1.00 87.56 201 GLU A O 1
ATOM 1464 N N . LEU A 1 202 ? -10.243 -2.623 1.155 1.00 88.12 202 LEU A N 1
ATOM 1465 C CA . LEU A 1 202 ? -9.182 -2.170 2.048 1.00 88.12 202 LEU A CA 1
ATOM 1466 C C . LEU A 1 202 ? -7.808 -2.562 1.499 1.00 88.12 202 LEU A C 1
ATOM 1468 O O . LEU A 1 202 ? -6.911 -1.724 1.428 1.00 88.12 202 LEU A O 1
ATOM 1472 N N . GLN A 1 203 ? -7.644 -3.812 1.059 1.00 85.38 203 GLN A N 1
ATOM 1473 C CA . GLN A 1 203 ? -6.393 -4.268 0.453 1.00 85.38 203 GLN A CA 1
ATOM 1474 C C . GLN A 1 203 ? -6.047 -3.459 -0.794 1.00 85.38 203 GLN A C 1
ATOM 1476 O O . GLN A 1 203 ? -4.912 -3.021 -0.954 1.00 85.38 203 GLN A O 1
ATOM 1481 N N . ASP A 1 204 ? -7.011 -3.236 -1.682 1.00 87.31 204 ASP A N 1
ATOM 1482 C CA . ASP A 1 204 ? -6.777 -2.473 -2.900 1.00 87.31 204 ASP A CA 1
ATOM 1483 C C . ASP A 1 204 ? -6.454 -1.000 -2.609 1.00 87.31 204 ASP A C 1
ATOM 1485 O O . ASP A 1 204 ? -5.607 -0.416 -3.283 1.00 87.31 204 ASP A O 1
ATOM 1489 N N . ALA A 1 205 ? -7.066 -0.407 -1.581 1.00 89.25 205 ALA A N 1
ATOM 1490 C CA . ALA A 1 205 ? -6.759 0.946 -1.129 1.00 89.25 205 ALA A CA 1
ATOM 1491 C C . ALA A 1 205 ? -5.361 1.051 -0.496 1.00 89.25 205 ALA A C 1
ATOM 1493 O O . ALA A 1 205 ? -4.630 1.991 -0.801 1.00 89.25 205 ALA A O 1
ATOM 1494 N N . LEU A 1 206 ? -4.944 0.069 0.312 1.00 87.06 206 LEU A N 1
ATOM 1495 C CA . LEU A 1 206 ? -3.587 -0.005 0.873 1.00 87.06 206 LEU A CA 1
ATOM 1496 C C . LEU A 1 206 ? -2.522 -0.220 -0.216 1.00 87.06 206 LEU A C 1
ATOM 1498 O O . LEU A 1 206 ? -1.416 0.314 -0.119 1.00 87.06 206 LEU A O 1
ATOM 1502 N N . LEU A 1 207 ? -2.863 -0.973 -1.267 1.00 83.38 207 LEU A N 1
ATOM 1503 C CA . LEU A 1 207 ? -1.973 -1.330 -2.378 1.00 83.38 207 LEU A CA 1
ATOM 1504 C C . LEU A 1 207 ? -2.087 -0.405 -3.599 1.00 83.38 207 LEU A C 1
ATOM 1506 O O . LEU A 1 207 ? -1.525 -0.704 -4.653 1.00 83.38 207 LEU A O 1
ATOM 1510 N N . GLY A 1 208 ? -2.819 0.704 -3.493 1.00 82.38 208 GLY A N 1
ATOM 1511 C CA . GLY A 1 208 ? -2.852 1.735 -4.532 1.00 82.38 208 GLY A CA 1
ATOM 1512 C C . GLY A 1 208 ? -3.498 1.300 -5.837 1.00 82.38 208 GLY A C 1
ATOM 1513 O O . GLY A 1 208 ? -3.091 1.746 -6.908 1.00 82.38 208 GLY A O 1
ATOM 1514 N N . GLY A 1 209 ? -4.486 0.409 -5.761 1.00 81.31 209 GLY A N 1
ATOM 1515 C CA . GLY A 1 209 ? -5.188 -0.120 -6.927 1.00 81.31 209 GLY A CA 1
ATOM 1516 C C . GLY A 1 209 ? -4.527 -1.340 -7.568 1.00 81.31 209 GLY A C 1
ATOM 1517 O O . GLY A 1 209 ? -5.016 -1.817 -8.592 1.00 81.31 209 GLY A O 1
ATOM 1518 N N . LEU A 1 210 ? -3.422 -1.856 -7.013 1.00 80.31 210 LEU A N 1
ATOM 1519 C CA . LEU A 1 210 ? -2.704 -2.992 -7.597 1.00 80.31 210 LEU A CA 1
ATOM 1520 C C . LEU A 1 210 ? -3.585 -4.243 -7.736 1.00 80.31 210 LEU A C 1
ATOM 1522 O O . LEU A 1 210 ? -3.512 -4.927 -8.757 1.00 80.31 210 LEU A O 1
ATOM 1526 N N . SER A 1 211 ? -4.429 -4.540 -6.745 1.00 77.00 211 SER A N 1
ATOM 1527 C CA . SER A 1 211 ? -5.308 -5.715 -6.775 1.00 77.00 211 SER A CA 1
ATOM 1528 C C . SER A 1 211 ? -6.332 -5.611 -7.903 1.00 77.00 211 SER A C 1
ATOM 1530 O O . SER A 1 211 ? -6.547 -6.578 -8.638 1.00 77.00 211 SER A O 1
ATOM 1532 N N . SER A 1 212 ? -6.923 -4.430 -8.083 1.00 81.19 212 SER A N 1
ATOM 1533 C CA . SER A 1 212 ? -7.828 -4.134 -9.196 1.00 81.19 212 SER A CA 1
ATOM 1534 C C . SER A 1 212 ? -7.122 -4.280 -10.546 1.00 81.19 212 SER A C 1
ATOM 1536 O O . SER A 1 212 ? -7.623 -4.977 -11.426 1.00 81.19 212 SER A O 1
ATOM 1538 N N . LEU A 1 213 ? -5.913 -3.726 -10.686 1.00 79.69 213 LEU A N 1
ATOM 1539 C CA . LEU A 1 213 ? -5.129 -3.810 -11.924 1.00 79.69 213 LEU A CA 1
ATOM 1540 C C . LEU A 1 213 ? -4.777 -5.251 -12.303 1.00 79.69 213 LEU A C 1
ATOM 1542 O O . LEU A 1 213 ? -4.848 -5.617 -13.474 1.00 79.69 213 LEU A O 1
ATOM 1546 N N . VAL A 1 214 ? -4.411 -6.089 -11.329 1.00 77.88 214 VAL A N 1
ATOM 1547 C CA . VAL A 1 214 ? -4.114 -7.508 -11.581 1.00 77.88 214 VAL A CA 1
ATOM 1548 C C . VAL A 1 214 ? -5.370 -8.260 -12.023 1.00 77.88 214 VAL A C 1
ATOM 1550 O O . VAL A 1 214 ? -5.292 -9.075 -12.943 1.00 77.88 214 VAL A O 1
ATOM 1553 N N . LYS A 1 215 ? -6.530 -7.980 -11.416 1.00 79.25 215 LYS A N 1
ATOM 1554 C CA . LYS A 1 215 ? -7.816 -8.573 -11.824 1.00 79.25 215 LYS A CA 1
ATOM 1555 C C . LYS A 1 215 ? -8.182 -8.173 -13.258 1.00 79.25 215 LYS A C 1
ATOM 1557 O O . LYS A 1 215 ? -8.502 -9.046 -14.065 1.00 79.25 215 LYS A O 1
ATOM 1562 N N . GLU A 1 216 ? -8.072 -6.888 -13.593 1.00 81.31 216 GLU A N 1
ATOM 1563 C CA . GLU A 1 216 ? -8.311 -6.376 -14.948 1.00 81.31 216 GLU A CA 1
ATOM 1564 C C . GLU A 1 216 ? -7.352 -7.004 -15.962 1.00 81.31 216 GLU A C 1
ATOM 1566 O O . GLU A 1 216 ? -7.786 -7.546 -16.977 1.00 81.31 216 GLU A O 1
ATOM 1571 N N . PHE A 1 217 ? -6.053 -7.025 -15.664 1.00 77.12 217 PHE A N 1
ATOM 1572 C CA . PHE A 1 217 ? -5.058 -7.639 -16.536 1.00 77.12 217 PHE A CA 1
ATOM 1573 C C . PHE A 1 217 ? -5.309 -9.139 -16.748 1.00 77.12 217 PHE A C 1
ATOM 1575 O O . PHE A 1 217 ? -5.220 -9.626 -17.873 1.00 77.12 217 PHE A O 1
ATOM 1582 N N . SER A 1 218 ? -5.681 -9.867 -15.692 1.00 74.81 218 SER A N 1
ATOM 1583 C CA . SER A 1 218 ? -6.025 -11.293 -15.768 1.00 74.81 218 SER A CA 1
ATOM 1584 C C . SER A 1 218 ? -7.229 -11.546 -16.684 1.00 74.81 218 SER A C 1
ATOM 1586 O O . SER A 1 218 ? -7.223 -12.492 -17.468 1.00 74.81 218 SER A O 1
ATOM 1588 N N . SER A 1 219 ? -8.235 -10.665 -16.648 1.00 76.44 219 SER A N 1
ATOM 1589 C CA . SER A 1 219 ? -9.419 -10.756 -17.518 1.00 76.44 219 SER A CA 1
ATOM 1590 C C . SER A 1 219 ? -9.137 -10.484 -19.000 1.00 76.44 219 SER A C 1
ATOM 1592 O O . SER A 1 219 ? -9.899 -10.927 -19.858 1.00 76.44 219 SER A O 1
ATOM 1594 N N . LEU A 1 220 ? -8.051 -9.766 -19.307 1.00 74.56 220 LEU A N 1
ATOM 1595 C CA . LEU A 1 220 ? -7.655 -9.423 -20.675 1.00 74.56 220 LEU A CA 1
ATOM 1596 C C . LEU A 1 220 ? -6.845 -10.530 -21.361 1.00 74.56 220 LEU A C 1
ATOM 1598 O O . LEU A 1 220 ? -6.734 -10.529 -22.588 1.00 74.56 220 LEU A O 1
ATOM 1602 N N . LEU A 1 221 ? -6.268 -11.464 -20.601 1.00 66.88 221 LEU A N 1
ATOM 1603 C CA . LEU A 1 221 ? -5.523 -12.583 -21.166 1.00 66.88 221 LEU A CA 1
ATOM 1604 C C . LEU A 1 221 ? -6.483 -13.731 -21.529 1.00 66.88 221 LEU A C 1
ATOM 1606 O O . LEU A 1 221 ? -7.260 -14.162 -20.674 1.00 66.88 221 LEU A O 1
ATOM 1610 N N . PRO A 1 222 ? -6.440 -14.255 -22.771 1.00 52.72 222 PRO A N 1
ATOM 1611 C CA . PRO A 1 222 ? -7.185 -15.459 -23.113 1.00 52.72 222 PRO A CA 1
ATOM 1612 C C . PRO A 1 222 ? -6.686 -16.620 -22.241 1.00 52.72 222 PRO A C 1
ATOM 1614 O O . PRO A 1 222 ? -5.481 -16.872 -22.187 1.00 52.72 222 PRO A O 1
ATOM 1617 N N . GLN A 1 223 ? -7.623 -17.262 -21.535 1.00 50.62 223 GLN A N 1
ATOM 1618 C CA . GLN A 1 223 ? -7.392 -18.447 -20.699 1.00 50.62 223 GLN A CA 1
ATOM 1619 C C . GLN A 1 223 ? -7.015 -19.663 -21.549 1.00 50.62 223 GLN A C 1
ATOM 1621 O O . GLN A 1 223 ? -7.627 -19.831 -22.631 1.00 50.62 223 GLN A O 1
#

Secondary structure (DSSP, 8-state):
-----SSSSSSSSTTS------PPPPP-------------------------SS--HHHHHHHHHHHHHTT-HHHHHHHHTS--SS-GGG--TTSHHHHHHHHHHHTT-EEEEEEEEEETTEEEEEEEEEEE-HHHHHHHHHHHHHHHHHHHTTS--TTHHHHHHHHHHHHHHH---EEEEEEEEEEEEETTEEEEP--HHHHHHHTTTHHHHHHHHHHHS--

Sequence (223 aa):
MKRIAICSLALLFALSTAACGWKRPASSSSAPEPASSTPPVSSSAAPSQAEAEGETPEEAVNNLVKAVKALDLETAKGYLGGDLALKTEKLDLTSEQNKELAQAVVKDLSCKVLSSEMDGENATVKAEITTLDFGSVVQSFLGKSIALTMGNLGKSGDGLNTKLMDALRECIQDCNKTATKTVDIALEPSDDSWVVSNSDELQDALLGGLSSLVKEFSSLLPQ

Mean predicted aligned error: 14.14 Å

Solvent-accessible surface area (backbone atoms only — not comparable to full-atom values): 13723 Å² total; per-residue (Å²): 142,91,81,90,86,82,87,67,73,85,84,67,63,89,82,75,80,85,86,79,91,79,85,83,82,78,90,80,88,82,85,85,88,89,86,88,83,86,88,90,82,91,76,94,72,80,86,67,87,75,88,64,103,48,67,48,74,69,52,42,56,51,49,32,53,50,21,54,50,69,68,34,61,69,61,27,32,65,27,32,79,43,78,64,91,64,77,55,94,69,66,60,63,87,40,69,72,47,37,54,50,53,44,48,53,27,68,59,48,46,78,44,80,76,49,73,48,74,60,88,78,32,36,39,36,32,29,39,26,30,9,36,26,37,60,62,28,51,55,53,27,52,56,51,47,52,53,54,50,61,77,43,66,94,49,82,73,74,63,51,67,58,52,48,51,51,47,44,52,47,30,45,65,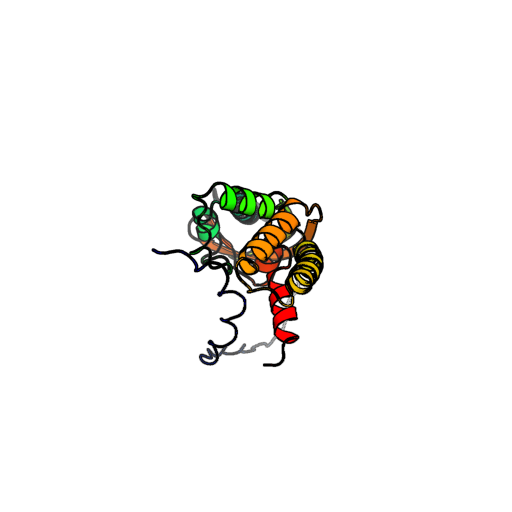72,51,85,54,69,34,76,39,79,43,80,40,45,30,41,71,44,101,70,42,51,32,37,57,79,40,73,64,55,52,19,31,72,49,15,42,43,59,58,50,52,53,54,55,56,72,70,49,87,129

pLDDT: mean 72.95, std 22.04, range [29.03, 95.5]

Nearest PDB structures (foldseek):
  4r4g-assembly1_A  TM=5.458E-01  e=8.780E-05  Bacillus subtilis subsp. subtilis str. 168
  2owy-assembly1_B  TM=3.553E-01  e=1.466E-02  Pseudomonas aeruginosa PAO1
  2owl-assembly1_B  TM=3.593E-01  e=1.752E-02  Escherichia coli
  4r71-assembly2_C  TM=2.468E-01  e=1.406E-01  Escherichia coli K-12
  4r71-assembly1_A  TM=2.529E-01  e=2.133E-01  Escherichia coli K-12